Protein AF-A0A538BY72-F1 (afdb_monomer)

Radius of gyration: 30.94 Å; Cα contacts (8 Å, |Δi|>4): 39; chains: 1; bounding box: 65×70×60 Å

Solvent-accessible surface area (backbone atoms only — not comparable to full-atom values): 11484 Å² total; per-residue (Å²): 113,71,68,58,54,55,51,52,51,51,52,51,51,49,52,49,49,50,65,68,46,55,85,75,68,74,75,90,65,95,63,76,74,71,70,74,78,51,68,66,62,51,49,51,54,48,47,56,48,51,55,50,50,52,52,52,34,42,75,71,63,78,41,54,77,65,59,44,54,53,54,48,52,54,49,50,53,51,45,53,51,52,52,52,53,52,50,56,48,52,54,51,50,51,52,52,51,52,55,49,52,55,58,59,70,68,64,68,92,73,90,74,90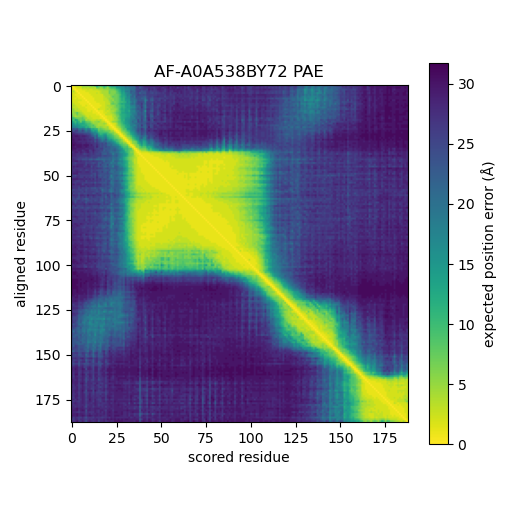,77,93,80,93,82,71,65,69,67,58,57,57,55,53,54,57,56,53,55,54,53,51,67,59,49,51,62,53,52,53,58,64,58,72,72,65,70,92,85,73,65,93,67,78,80,68,86,81,54,59,88,61,52,61,37,54,51,48,27,70,76,35,76,84,42,65,64,44,51,49,64,53,72,78,110

Sequence (188 aa):
MTWVVLLASAVLAGVAAVGVLRPFGGGHRAVALERLADPLDDERRGLFRTLRDLDEERATGQLTDEAYRGLRAETEARAVAVLRALEARDEAGELAAGLRSLRSSGKGNGDGSAERPGADRRRVFLGVLVGTLIVAAVVPVLARAIGNRTGGQPITGDSVGAGPLSFFEQRVAQHPNDVAARLDLAQR

Foldseek 3Di:
DVVVVVVVVVVVVVVVCCVVCVVPPDPDDPDPPPPPDDVLVVVLVVLVVVLVVLVVCVVVVVDDPVRSVVVNVVSVVVNVVSVVVVVVVVVVVVVVVVVVVVVVVPDDDDPDDDDDDDDPPVVVVVVVVVVVVVCVVVVVVVVVVVVPDDPDDDPPDDPVVQPPLNVLVVVCVVVVPDPVSVVVNVVD

Structure (mmCIF, N/CA/C/O backbone):
data_AF-A0A538BY72-F1
#
_entry.id   AF-A0A538BY72-F1
#
loop_
_atom_site.group_PDB
_atom_site.id
_atom_site.type_symbol
_atom_site.label_atom_id
_atom_site.label_alt_id
_atom_site.label_comp_id
_atom_site.label_asym_id
_atom_site.label_entity_id
_atom_site.label_seq_id
_atom_site.pdbx_PDB_ins_code
_atom_site.Cartn_x
_atom_site.Cartn_y
_atom_site.Cartn_z
_atom_site.occupancy
_atom_site.B_iso_or_equiv
_atom_site.auth_seq_id
_atom_site.auth_comp_id
_atom_site.auth_asym_id
_atom_site.auth_atom_id
_atom_site.pdbx_PDB_model_num
ATOM 1 N N . MET A 1 1 ? 47.558 26.807 16.315 1.00 54.47 1 MET A N 1
ATOM 2 C CA . MET A 1 1 ? 46.121 26.439 16.325 1.00 54.47 1 MET A CA 1
ATOM 3 C C . MET A 1 1 ? 45.582 26.104 14.933 1.00 54.47 1 MET A C 1
ATOM 5 O O . MET A 1 1 ? 44.952 25.068 14.796 1.00 54.47 1 MET A O 1
ATOM 9 N N . THR A 1 2 ? 45.878 26.883 13.889 1.00 70.50 2 THR A N 1
ATOM 10 C CA . THR A 1 2 ? 45.432 26.630 12.497 1.00 70.50 2 THR A CA 1
ATOM 11 C C . THR A 1 2 ? 45.867 25.277 11.918 1.00 70.50 2 THR A C 1
ATOM 13 O O . THR A 1 2 ? 45.062 24.585 11.303 1.00 70.50 2 THR A O 1
ATOM 16 N N . TRP A 1 3 ? 47.102 24.846 12.181 1.00 64.25 3 TRP A N 1
ATOM 17 C CA . TRP A 1 3 ? 47.617 23.547 11.725 1.00 64.25 3 TRP A CA 1
ATOM 18 C C . TRP A 1 3 ? 46.876 22.340 12.314 1.00 64.25 3 TRP A C 1
ATOM 20 O O . TRP A 1 3 ? 46.688 21.342 11.628 1.00 64.25 3 TRP A O 1
ATOM 30 N N . VAL A 1 4 ? 46.400 22.450 13.557 1.00 70.31 4 VAL A N 1
ATOM 31 C CA . VAL A 1 4 ? 45.629 21.387 14.223 1.00 70.31 4 VAL A CA 1
ATOM 32 C C . VAL A 1 4 ? 44.242 21.258 13.592 1.00 70.31 4 VAL A C 1
ATOM 34 O O . VAL A 1 4 ? 43.770 20.149 13.364 1.00 70.31 4 VAL A O 1
ATOM 37 N N . VAL A 1 5 ? 43.622 22.387 13.234 1.00 72.81 5 VAL A N 1
ATOM 38 C CA . VAL A 1 5 ? 42.321 22.412 12.546 1.00 72.81 5 VAL A CA 1
ATOM 39 C C . VAL A 1 5 ? 42.426 21.818 11.138 1.00 72.81 5 VAL A C 1
ATOM 41 O O . VAL A 1 5 ? 41.550 21.055 10.741 1.00 72.81 5 VAL A O 1
ATOM 44 N N . LEU A 1 6 ? 43.512 22.102 10.407 1.00 73.25 6 LEU A N 1
ATOM 45 C CA . LEU A 1 6 ? 43.759 21.531 9.075 1.00 73.25 6 LEU A CA 1
ATOM 46 C C . LEU A 1 6 ? 43.995 20.015 9.113 1.00 73.25 6 LEU A C 1
ATOM 48 O O . LEU A 1 6 ? 43.516 19.291 8.245 1.00 73.25 6 LEU A O 1
ATOM 52 N N . LEU A 1 7 ? 44.705 19.523 10.130 1.00 73.00 7 LEU A N 1
ATOM 53 C CA . LEU A 1 7 ? 44.923 18.088 10.310 1.00 73.00 7 LEU A CA 1
ATOM 54 C C . LEU A 1 7 ? 43.622 17.364 10.673 1.00 73.00 7 LEU A C 1
ATOM 56 O O . LEU A 1 7 ? 43.315 16.321 10.098 1.00 73.00 7 LEU A O 1
ATOM 60 N N . ALA A 1 8 ? 42.826 17.942 11.575 1.00 70.81 8 ALA A N 1
ATOM 61 C CA . ALA A 1 8 ? 41.540 17.378 11.968 1.00 70.81 8 ALA A CA 1
ATOM 62 C C . ALA A 1 8 ? 40.552 17.321 10.792 1.00 70.81 8 ALA A C 1
ATOM 64 O O . ALA A 1 8 ? 39.896 16.299 10.594 1.00 70.81 8 ALA A O 1
ATOM 65 N N . SER A 1 9 ? 40.478 18.376 9.973 1.00 68.50 9 SER A N 1
ATOM 66 C CA . SER A 1 9 ? 39.595 18.398 8.803 1.00 68.50 9 SER A CA 1
ATOM 67 C C . SER A 1 9 ? 40.040 17.421 7.712 1.00 68.50 9 SER A C 1
ATOM 69 O O . SER A 1 9 ? 39.191 16.758 7.118 1.00 68.50 9 SER A O 1
ATOM 71 N N . ALA A 1 10 ? 41.349 17.253 7.495 1.00 74.44 10 ALA A N 1
ATOM 72 C CA . ALA A 1 10 ? 41.883 16.279 6.544 1.00 74.44 10 ALA A CA 1
ATOM 73 C C . ALA A 1 10 ? 41.571 14.829 6.953 1.00 74.44 10 ALA A C 1
ATOM 75 O O . ALA A 1 10 ? 41.174 14.021 6.111 1.00 74.44 10 ALA A O 1
ATOM 76 N N . VAL A 1 11 ? 41.683 14.502 8.246 1.00 74.94 11 VAL A N 1
ATOM 77 C CA . VAL A 1 11 ? 41.320 13.174 8.771 1.00 74.94 11 VAL A CA 1
ATOM 78 C C . VAL A 1 11 ? 39.822 12.920 8.611 1.00 74.94 11 VAL A C 1
ATOM 80 O O . VAL A 1 11 ? 39.423 11.857 8.138 1.00 74.94 11 VAL A O 1
ATOM 83 N N . LEU A 1 12 ? 38.987 13.908 8.936 1.00 73.44 12 LEU A N 1
ATOM 84 C CA . LEU A 1 12 ? 37.531 13.784 8.850 1.00 73.44 12 LEU A CA 1
ATOM 85 C C . LEU A 1 12 ? 37.055 13.647 7.393 1.00 73.44 12 LEU A C 1
ATOM 87 O O . LEU A 1 12 ? 36.197 12.815 7.099 1.00 73.44 12 LEU A O 1
ATOM 91 N N . ALA A 1 13 ? 37.681 14.377 6.464 1.00 73.31 13 ALA A N 1
ATOM 92 C CA . ALA A 1 13 ? 37.452 14.234 5.027 1.00 73.31 13 ALA A CA 1
ATOM 93 C C . ALA A 1 13 ? 37.909 12.865 4.500 1.00 73.31 13 ALA A C 1
ATOM 95 O O . ALA A 1 13 ? 37.212 12.260 3.688 1.00 73.31 13 ALA A O 1
ATOM 96 N N . GLY A 1 14 ? 39.036 12.343 4.992 1.00 74.19 14 GLY A N 1
ATOM 97 C CA . GLY A 1 14 ? 39.512 11.001 4.660 1.00 74.19 14 GLY A CA 1
ATOM 98 C C . GLY A 1 14 ? 38.543 9.910 5.117 1.00 74.19 14 GLY A C 1
ATOM 99 O O . GLY A 1 14 ? 38.205 9.026 4.335 1.00 74.19 14 GLY A O 1
ATOM 100 N N . VAL A 1 15 ? 38.032 9.996 6.348 1.00 72.62 15 VAL A N 1
ATOM 101 C CA . VAL A 1 15 ? 37.045 9.042 6.884 1.00 72.62 15 VAL A CA 1
ATOM 102 C C . VAL A 1 15 ? 35.724 9.117 6.115 1.00 72.62 15 VAL A C 1
ATOM 104 O O . VAL A 1 15 ? 35.163 8.077 5.772 1.00 72.62 15 VAL A O 1
ATOM 107 N N . ALA A 1 16 ? 35.259 10.322 5.772 1.00 68.94 16 ALA A N 1
ATOM 108 C CA . ALA A 1 16 ? 34.070 10.506 4.943 1.00 68.94 16 ALA A CA 1
ATOM 109 C C . ALA A 1 16 ? 34.267 9.939 3.527 1.00 68.94 16 ALA A C 1
ATOM 111 O O . ALA A 1 16 ? 33.412 9.208 3.031 1.00 68.94 16 ALA A O 1
ATOM 112 N N . ALA A 1 17 ? 35.415 10.204 2.899 1.00 70.94 17 ALA A N 1
ATOM 113 C CA . ALA A 1 17 ? 35.739 9.670 1.581 1.00 70.94 17 ALA A CA 1
ATOM 114 C C . ALA A 1 17 ? 35.821 8.139 1.606 1.00 70.94 17 ALA A C 1
ATOM 116 O O . ALA A 1 17 ? 35.242 7.483 0.747 1.00 70.94 17 ALA A O 1
ATOM 117 N N . VAL A 1 18 ? 36.461 7.547 2.618 1.00 72.94 18 VAL A N 1
ATOM 118 C CA . VAL A 1 18 ? 36.537 6.087 2.767 1.00 72.94 18 VAL A CA 1
ATOM 119 C C . VAL A 1 18 ? 35.154 5.487 3.031 1.00 72.94 18 VAL A C 1
ATOM 121 O O . VAL A 1 18 ? 34.825 4.480 2.417 1.00 72.94 18 VAL A O 1
ATOM 124 N N . GLY A 1 19 ? 34.313 6.103 3.866 1.00 69.06 19 GLY A N 1
ATOM 125 C CA . GLY A 1 19 ? 32.944 5.636 4.115 1.00 69.06 19 GLY A CA 1
ATOM 126 C C . GLY A 1 19 ? 32.054 5.672 2.868 1.00 69.06 19 GLY A C 1
ATOM 127 O O . GLY A 1 19 ? 31.307 4.727 2.621 1.00 69.06 19 GLY A O 1
ATOM 128 N N . VAL A 1 20 ? 32.182 6.721 2.050 1.00 69.00 20 VAL A N 1
ATOM 129 C CA . VAL A 1 20 ? 31.362 6.932 0.844 1.00 69.00 20 VAL A CA 1
ATOM 130 C C . VAL A 1 20 ? 31.890 6.166 -0.375 1.00 69.00 20 VAL A C 1
ATOM 132 O O . VAL A 1 20 ? 31.092 5.731 -1.201 1.00 69.00 20 VAL A O 1
ATOM 135 N N . LEU A 1 21 ? 33.205 5.942 -0.496 1.00 60.34 21 LEU A N 1
ATOM 136 C CA . LEU A 1 21 ? 33.786 5.150 -1.593 1.00 60.34 21 LEU A CA 1
ATOM 137 C C . LEU A 1 21 ? 33.821 3.641 -1.320 1.00 60.34 21 LEU A C 1
ATOM 139 O O . LEU A 1 21 ? 33.886 2.857 -2.269 1.00 60.34 21 LEU A O 1
ATOM 143 N N . ARG A 1 22 ? 33.744 3.204 -0.057 1.00 55.66 22 ARG A N 1
ATOM 144 C CA . ARG A 1 22 ? 33.699 1.778 0.301 1.00 55.66 22 ARG A CA 1
ATOM 145 C C . ARG A 1 22 ? 32.588 0.971 -0.399 1.00 55.66 22 ARG A C 1
ATOM 147 O O . ARG A 1 22 ? 32.898 -0.157 -0.782 1.00 55.66 22 ARG A O 1
ATOM 154 N N . PRO A 1 23 ? 31.358 1.474 -0.641 1.00 57.38 23 PRO A N 1
ATOM 155 C CA . PRO A 1 23 ? 30.349 0.706 -1.379 1.00 57.38 23 PRO A CA 1
ATOM 156 C C . PRO A 1 23 ? 30.649 0.534 -2.878 1.00 57.38 23 PRO A C 1
ATOM 158 O O . PRO A 1 23 ? 30.031 -0.312 -3.514 1.00 57.38 23 PRO A O 1
ATOM 161 N N . PHE A 1 24 ? 31.609 1.272 -3.450 1.00 58.12 24 PHE A N 1
ATOM 162 C CA . PHE A 1 24 ? 31.878 1.252 -4.896 1.00 58.12 24 PHE A CA 1
ATOM 163 C C . PHE A 1 24 ? 33.181 0.532 -5.291 1.00 58.12 24 PHE A C 1
ATOM 165 O O . PHE A 1 24 ? 33.415 0.303 -6.476 1.00 58.12 24 PHE A O 1
ATOM 172 N N . GLY A 1 25 ? 34.035 0.160 -4.328 1.00 54.03 25 GLY A N 1
ATOM 173 C CA . GLY A 1 25 ? 35.362 -0.430 -4.586 1.00 54.03 25 GLY A CA 1
ATOM 174 C C . GLY A 1 25 ? 35.441 -1.964 -4.562 1.00 54.03 25 GLY A C 1
ATOM 175 O O . GLY A 1 25 ? 36.500 -2.527 -4.838 1.00 54.03 25 GLY A O 1
ATOM 176 N N . GLY A 1 26 ? 34.354 -2.659 -4.221 1.00 50.88 26 GLY A N 1
ATOM 177 C CA . GLY A 1 26 ? 34.317 -4.120 -4.146 1.00 50.88 26 GLY A CA 1
ATOM 178 C C . GLY A 1 26 ? 34.156 -4.770 -5.518 1.00 50.88 26 GLY A C 1
ATOM 179 O O . GLY A 1 26 ? 33.042 -5.037 -5.957 1.00 50.88 26 GLY A O 1
ATOM 180 N N . GLY A 1 27 ? 35.263 -5.050 -6.203 1.00 47.75 27 GLY A N 1
ATOM 181 C CA . GLY A 1 27 ? 35.254 -5.861 -7.416 1.00 47.75 27 GLY A CA 1
ATOM 182 C C . GLY A 1 27 ? 34.778 -7.298 -7.160 1.00 47.75 27 GLY A C 1
ATOM 183 O O . GLY A 1 27 ? 35.326 -7.994 -6.313 1.00 47.75 27 GLY A O 1
ATOM 184 N N . HIS A 1 28 ? 33.783 -7.739 -7.935 1.00 49.25 28 HIS A N 1
ATOM 185 C CA . HIS A 1 28 ? 33.706 -9.064 -8.567 1.00 49.25 28 HIS A CA 1
ATOM 186 C C . HIS A 1 28 ? 34.115 -10.262 -7.696 1.00 49.25 28 HIS A C 1
ATOM 188 O O . HIS A 1 28 ? 34.910 -11.110 -8.099 1.00 49.25 28 HIS A O 1
ATOM 194 N N . ARG A 1 29 ? 33.510 -10.385 -6.516 1.00 43.00 29 ARG A N 1
ATOM 195 C CA . ARG A 1 29 ? 33.325 -11.690 -5.887 1.00 43.00 29 ARG A CA 1
ATOM 196 C C . ARG A 1 29 ? 31.864 -12.045 -6.087 1.00 43.00 29 ARG A C 1
ATOM 198 O O . ARG A 1 29 ? 31.000 -11.263 -5.707 1.00 43.00 29 ARG A O 1
ATOM 205 N N . ALA A 1 30 ? 31.619 -13.184 -6.725 1.00 48.56 30 ALA A N 1
ATOM 206 C CA . ALA A 1 30 ? 30.318 -13.812 -6.914 1.00 48.56 30 ALA A CA 1
ATOM 207 C C . ALA A 1 30 ? 29.701 -14.207 -5.559 1.00 48.56 30 ALA A C 1
ATOM 209 O O . ALA A 1 30 ? 29.531 -15.378 -5.237 1.00 48.56 30 ALA A O 1
ATOM 210 N N . VAL A 1 31 ? 29.427 -13.207 -4.731 1.00 46.53 31 VAL A N 1
ATOM 211 C CA . VAL A 1 31 ? 28.508 -13.292 -3.614 1.00 46.53 31 VAL A CA 1
ATOM 212 C C . VAL A 1 31 ? 27.152 -13.142 -4.270 1.00 46.53 31 VAL A C 1
ATOM 214 O O . VAL A 1 31 ? 26.900 -12.136 -4.935 1.00 46.53 31 VAL A O 1
ATOM 217 N N . ALA A 1 32 ? 26.345 -14.195 -4.176 1.00 46.44 32 ALA A N 1
ATOM 218 C CA . ALA A 1 32 ? 24.937 -14.168 -4.510 1.00 46.44 32 ALA A CA 1
ATOM 219 C C . ALA A 1 32 ? 24.379 -12.801 -4.111 1.00 46.44 32 ALA A C 1
ATOM 221 O O . ALA A 1 32 ? 24.478 -12.425 -2.945 1.00 46.44 32 ALA A O 1
ATOM 222 N N . LEU A 1 33 ? 23.890 -12.039 -5.091 1.00 47.59 33 LEU A N 1
ATOM 223 C CA . LEU A 1 33 ? 23.028 -10.899 -4.835 1.00 47.59 33 LEU A CA 1
ATOM 224 C C . LEU A 1 33 ? 21.917 -11.452 -3.955 1.00 47.59 33 LEU A C 1
ATOM 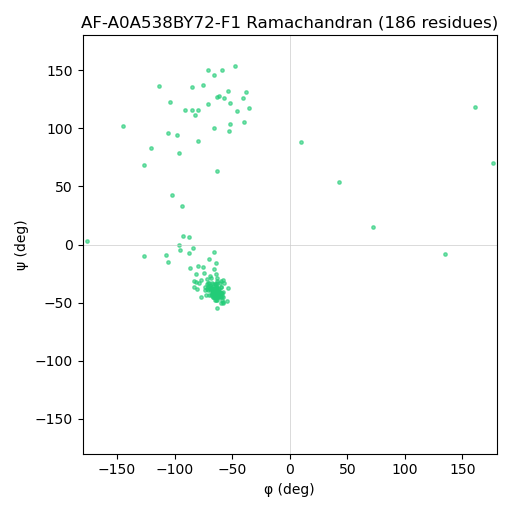226 O O . LEU A 1 33 ? 21.019 -12.131 -4.452 1.00 47.59 33 LEU A O 1
ATOM 230 N N . GLU A 1 34 ? 22.057 -11.260 -2.648 1.00 46.62 34 GLU A N 1
ATOM 231 C CA . GLU A 1 34 ? 20.996 -11.434 -1.683 1.00 46.62 34 GLU A CA 1
ATOM 232 C C . GLU A 1 34 ? 19.873 -10.589 -2.260 1.00 46.62 34 GLU A C 1
ATOM 234 O O . GLU A 1 34 ? 20.002 -9.372 -2.401 1.00 46.62 34 GLU A O 1
ATOM 239 N N . ARG A 1 35 ? 18.915 -11.312 -2.839 1.00 53.25 35 ARG A N 1
ATOM 240 C CA . ARG A 1 35 ? 17.855 -10.848 -3.720 1.00 53.25 35 ARG A CA 1
ATOM 241 C C . ARG A 1 35 ? 17.357 -9.525 -3.162 1.00 53.25 35 ARG A C 1
ATOM 243 O O . ARG A 1 35 ? 16.740 -9.535 -2.103 1.00 53.25 35 ARG A O 1
ATOM 250 N N . LEU A 1 36 ? 17.733 -8.419 -3.816 1.00 57.84 36 LEU A N 1
ATOM 251 C CA . LEU A 1 36 ? 17.377 -7.065 -3.397 1.00 57.84 36 LEU A CA 1
ATOM 252 C C . LEU A 1 36 ? 15.888 -7.109 -3.056 1.00 57.84 36 LEU A C 1
ATOM 254 O O . LEU A 1 36 ? 15.104 -7.494 -3.927 1.00 57.84 36 LEU A O 1
ATOM 258 N N . ALA A 1 37 ? 15.556 -6.887 -1.781 1.00 68.31 37 ALA A N 1
ATOM 259 C CA . ALA A 1 37 ? 14.230 -7.174 -1.256 1.00 68.31 37 ALA A CA 1
ATOM 260 C C . ALA A 1 37 ? 13.191 -6.512 -2.160 1.00 68.31 37 ALA A C 1
ATOM 262 O O . ALA A 1 37 ? 13.269 -5.318 -2.454 1.00 68.31 37 ALA A O 1
ATOM 263 N N . ASP A 1 38 ? 12.300 -7.332 -2.704 1.00 85.81 38 ASP A N 1
ATOM 264 C CA . ASP A 1 38 ? 11.279 -6.851 -3.610 1.00 85.81 38 ASP A CA 1
ATOM 265 C C . ASP A 1 38 ? 10.257 -6.047 -2.791 1.00 85.81 38 ASP A C 1
ATOM 267 O O . ASP A 1 38 ? 9.659 -6.609 -1.867 1.00 85.81 38 ASP A O 1
ATOM 271 N N . PRO A 1 39 ? 10.044 -4.753 -3.097 1.00 90.31 39 PRO A N 1
ATOM 272 C CA . PRO A 1 39 ? 9.168 -3.898 -2.302 1.00 90.31 39 PRO A CA 1
ATOM 273 C C . PRO A 1 39 ? 7.743 -4.454 -2.185 1.00 90.31 39 PRO A C 1
ATOM 275 O O . PRO A 1 39 ? 7.125 -4.315 -1.132 1.00 90.31 39 PRO A O 1
ATOM 278 N N . LEU A 1 40 ? 7.236 -5.140 -3.217 1.00 93.00 40 LEU A N 1
ATOM 279 C CA . LEU A 1 40 ? 5.904 -5.757 -3.177 1.00 93.00 40 LEU A CA 1
ATOM 280 C C . LEU A 1 40 ? 5.859 -6.987 -2.257 1.00 93.00 40 LEU A C 1
ATOM 282 O O . LEU A 1 40 ? 4.854 -7.230 -1.588 1.00 93.00 40 LEU A O 1
ATOM 286 N N . ASP A 1 41 ? 6.949 -7.751 -2.177 1.00 93.38 41 ASP A N 1
ATOM 287 C CA . ASP A 1 41 ? 7.068 -8.876 -1.246 1.00 93.38 41 ASP A CA 1
ATOM 288 C C . ASP A 1 41 ? 7.170 -8.414 0.212 1.00 93.38 41 ASP A C 1
ATOM 290 O O . ASP A 1 41 ? 6.657 -9.092 1.111 1.00 93.38 41 ASP A O 1
ATOM 294 N N . ASP A 1 42 ? 7.845 -7.289 0.456 1.00 93.75 42 ASP A N 1
ATOM 295 C CA . ASP A 1 42 ? 7.903 -6.652 1.773 1.00 93.75 42 ASP A CA 1
ATOM 296 C C . ASP A 1 42 ? 6.527 -6.117 2.183 1.00 93.75 42 ASP A C 1
ATOM 298 O O . ASP A 1 42 ? 6.080 -6.384 3.301 1.00 93.75 42 ASP A O 1
ATOM 302 N N . GLU A 1 43 ? 5.816 -5.447 1.271 1.00 95.88 43 GLU A N 1
ATOM 303 C CA . GLU A 1 43 ? 4.455 -4.964 1.516 1.00 95.88 43 GLU A CA 1
ATOM 304 C C . GLU A 1 43 ? 3.492 -6.125 1.800 1.00 95.88 43 GLU A C 1
ATOM 306 O O . GLU A 1 43 ? 2.773 -6.095 2.800 1.00 95.88 43 GLU A O 1
ATOM 311 N N . ARG A 1 44 ? 3.545 -7.207 1.008 1.00 97.12 44 ARG A N 1
ATOM 312 C CA . ARG A 1 44 ? 2.768 -8.435 1.250 1.00 97.12 44 ARG A CA 1
ATOM 313 C C . ARG A 1 44 ? 3.004 -8.982 2.658 1.00 97.12 44 ARG A C 1
ATOM 315 O O . ARG A 1 44 ? 2.052 -9.299 3.370 1.00 97.12 44 ARG A O 1
ATOM 322 N N . ARG A 1 45 ? 4.271 -9.100 3.073 1.00 97.00 45 ARG A N 1
ATOM 323 C CA . ARG A 1 45 ? 4.633 -9.568 4.423 1.00 97.00 45 ARG A CA 1
ATOM 324 C C . ARG A 1 45 ? 4.136 -8.614 5.510 1.00 97.00 45 ARG A C 1
ATOM 326 O O . ARG A 1 45 ? 3.688 -9.084 6.554 1.00 97.00 45 ARG A O 1
ATOM 333 N N . GLY A 1 46 ? 4.198 -7.307 5.264 1.00 96.94 46 GLY A N 1
ATOM 334 C CA . GLY A 1 46 ? 3.658 -6.280 6.151 1.00 96.94 46 GLY A CA 1
ATOM 335 C C . GLY A 1 46 ? 2.154 -6.435 6.364 1.00 96.94 46 GLY A C 1
ATOM 336 O O . GLY A 1 46 ? 1.715 -6.533 7.504 1.00 96.94 46 GLY A O 1
ATOM 337 N N . LEU A 1 47 ? 1.379 -6.564 5.284 1.00 97.88 47 LEU A N 1
ATOM 338 C CA . LEU A 1 47 ? -0.082 -6.677 5.349 1.00 97.88 47 LEU A CA 1
ATOM 339 C C . LEU A 1 47 ? -0.546 -7.934 6.089 1.00 97.88 47 LEU A C 1
ATOM 341 O O . LEU A 1 47 ? -1.461 -7.857 6.905 1.00 97.88 47 LEU A O 1
ATOM 345 N N . PHE A 1 48 ? 0.104 -9.081 5.869 1.00 98.00 48 PHE A N 1
ATOM 346 C CA . PHE A 1 48 ? -0.224 -10.296 6.623 1.00 98.00 48 PHE A CA 1
ATOM 347 C C . PHE A 1 48 ? 0.122 -10.190 8.107 1.00 98.00 48 PHE A C 1
ATOM 349 O O . PHE A 1 48 ? -0.601 -10.742 8.935 1.00 98.00 48 PHE A O 1
ATOM 356 N N . ARG A 1 49 ? 1.198 -9.472 8.455 1.00 98.31 49 ARG A N 1
ATOM 357 C CA . ARG A 1 49 ? 1.496 -9.167 9.857 1.00 98.31 49 ARG A CA 1
ATOM 358 C C . ARG A 1 49 ? 0.405 -8.274 10.449 1.00 98.31 49 ARG A C 1
ATOM 360 O O . ARG A 1 49 ? -0.146 -8.639 11.473 1.00 98.31 49 ARG A O 1
ATOM 367 N N . THR A 1 50 ? 0.009 -7.204 9.762 1.00 98.12 50 THR A N 1
ATOM 368 C CA . THR A 1 50 ? -1.073 -6.319 10.222 1.00 98.12 50 THR A CA 1
ATOM 369 C C . THR A 1 50 ? -2.403 -7.055 10.401 1.00 98.12 50 THR A C 1
ATOM 371 O O . THR A 1 50 ? -3.081 -6.835 11.395 1.00 98.12 50 THR A O 1
ATOM 374 N N . LEU A 1 51 ? -2.779 -7.961 9.490 1.00 98.38 51 LEU A N 1
ATOM 375 C CA . LEU A 1 51 ? -3.990 -8.778 9.655 1.00 98.38 51 LEU A CA 1
ATOM 376 C C . LEU A 1 51 ? -3.935 -9.638 10.920 1.00 98.38 51 LEU A C 1
ATOM 378 O O . LEU A 1 51 ? -4.923 -9.734 11.644 1.00 98.38 51 LEU A O 1
ATOM 382 N N . ARG A 1 52 ? -2.774 -10.236 11.197 1.00 98.50 52 ARG A N 1
ATOM 383 C CA . ARG A 1 52 ? -2.561 -11.014 12.414 1.00 98.50 52 ARG A CA 1
ATOM 384 C C . ARG A 1 52 ? -2.616 -10.131 13.664 1.00 98.50 52 ARG A C 1
ATOM 386 O O . ARG A 1 52 ? -3.243 -10.530 14.638 1.00 98.50 52 ARG A O 1
ATOM 393 N N . ASP A 1 53 ? -2.011 -8.949 13.625 1.00 98.50 53 ASP A N 1
ATOM 394 C CA . ASP A 1 53 ? -2.033 -8.002 14.744 1.00 98.50 53 ASP A CA 1
ATOM 395 C C . ASP A 1 53 ? -3.480 -7.560 15.048 1.00 98.50 53 ASP A C 1
ATOM 397 O O . ASP A 1 53 ? -3.900 -7.586 16.202 1.00 98.50 53 ASP A O 1
ATOM 401 N N . LEU A 1 54 ? -4.296 -7.282 14.020 1.00 98.50 54 LEU A N 1
ATOM 402 C CA . LEU A 1 54 ? -5.726 -6.971 14.179 1.00 98.50 54 LEU A CA 1
ATOM 403 C C . LEU A 1 54 ? -6.520 -8.127 14.810 1.00 98.50 54 LEU A C 1
ATOM 405 O O . LEU A 1 54 ? -7.434 -7.896 15.606 1.00 98.50 54 LEU A O 1
ATOM 409 N N . ASP A 1 55 ? -6.199 -9.372 14.452 1.00 98.44 55 ASP A N 1
ATOM 410 C CA . ASP A 1 55 ? -6.813 -10.559 15.054 1.00 98.44 55 ASP A CA 1
ATOM 411 C C . ASP A 1 55 ? -6.433 -10.695 16.542 1.00 98.44 55 ASP A C 1
ATOM 413 O O . ASP A 1 55 ? -7.294 -11.002 17.372 1.00 98.44 55 ASP A O 1
ATOM 417 N N . GLU A 1 56 ? -5.174 -10.418 16.897 1.00 98.62 56 GLU A N 1
ATOM 418 C CA . GLU A 1 56 ? -4.687 -10.412 18.284 1.00 98.62 56 GLU A CA 1
ATOM 419 C C . GLU A 1 56 ? -5.327 -9.271 19.111 1.00 98.62 56 GLU A C 1
ATOM 421 O O . GLU A 1 56 ? -5.790 -9.491 20.237 1.00 98.62 56 GLU A O 1
ATOM 426 N N . GLU A 1 57 ? -5.448 -8.066 18.550 1.00 98.31 57 GLU A N 1
ATOM 427 C CA . GLU A 1 57 ? -6.109 -6.913 19.183 1.00 98.31 57 GLU A CA 1
ATOM 428 C C . GLU A 1 57 ? -7.605 -7.157 19.425 1.00 98.31 57 GLU A C 1
ATOM 430 O O . GLU A 1 57 ? -8.142 -6.816 20.484 1.00 98.31 57 GLU A O 1
ATOM 435 N N . ARG A 1 58 ? -8.292 -7.812 18.482 1.00 98.44 58 ARG A N 1
ATOM 436 C CA . ARG A 1 58 ? -9.685 -8.232 18.676 1.00 98.44 58 ARG A CA 1
ATOM 437 C C . ARG A 1 58 ? -9.801 -9.291 19.770 1.00 98.44 58 ARG A C 1
ATOM 439 O O . ARG A 1 58 ? -10.680 -9.190 20.622 1.00 98.44 58 ARG A O 1
ATOM 446 N N . ALA A 1 59 ? -8.926 -10.297 19.765 1.00 98.31 59 ALA A N 1
ATOM 447 C CA . ALA A 1 59 ? -8.949 -11.375 20.754 1.00 98.31 59 ALA A CA 1
ATOM 448 C C . ALA A 1 59 ? -8.698 -10.868 22.184 1.00 98.31 59 ALA A C 1
ATOM 450 O O . ALA A 1 59 ? -9.251 -11.409 23.141 1.00 98.31 59 ALA A O 1
ATOM 451 N N . THR A 1 60 ? -7.899 -9.809 22.330 1.00 98.44 60 THR A N 1
ATOM 452 C CA . THR A 1 60 ? -7.636 -9.140 23.615 1.00 98.44 60 THR A CA 1
ATOM 453 C C . THR A 1 60 ? -8.696 -8.101 23.995 1.00 98.44 60 THR A C 1
ATOM 455 O O . THR A 1 60 ? -8.627 -7.532 25.085 1.00 98.44 60 THR A O 1
ATOM 458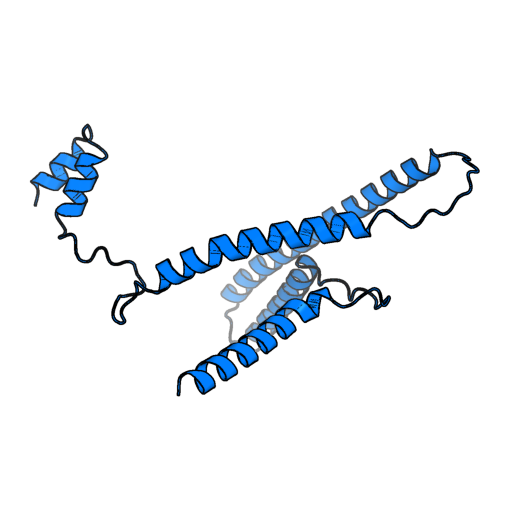 N N . GLY A 1 61 ? -9.690 -7.861 23.133 1.00 98.38 61 GLY A N 1
ATOM 459 C CA . GLY A 1 61 ? -10.759 -6.889 23.361 1.00 98.38 61 GLY A CA 1
ATOM 460 C C . GLY A 1 61 ? -10.314 -5.429 23.249 1.00 98.38 61 GLY A C 1
ATOM 461 O O . GLY A 1 61 ? -11.039 -4.544 23.698 1.00 98.38 61 GLY A O 1
ATOM 462 N N . GLN A 1 62 ? -9.140 -5.159 22.667 1.00 98.31 62 GLN A N 1
ATOM 463 C CA . GLN A 1 62 ? -8.657 -3.794 22.419 1.00 98.31 62 GLN A CA 1
ATOM 464 C C . GLN A 1 62 ? -9.397 -3.124 21.258 1.00 98.31 62 GLN A C 1
ATOM 466 O O . GLN A 1 62 ? -9.496 -1.898 21.209 1.00 98.31 62 GLN A O 1
ATOM 471 N N . LEU A 1 63 ? -9.951 -3.928 20.347 1.00 97.62 63 LEU A N 1
ATOM 472 C CA . LEU A 1 63 ? -10.702 -3.463 19.191 1.00 97.62 63 LEU A CA 1
ATOM 473 C C . LEU A 1 63 ? -12.179 -3.849 19.286 1.00 97.62 63 LEU A C 1
ATOM 475 O O . LEU A 1 63 ? -12.522 -4.990 19.599 1.00 97.62 63 LEU A O 1
ATOM 479 N N . THR A 1 64 ? -13.066 -2.912 18.950 1.00 98.38 64 THR A N 1
ATOM 480 C CA . THR A 1 64 ? -14.493 -3.219 18.801 1.00 98.38 64 THR A CA 1
ATOM 481 C C . THR A 1 64 ? -14.726 -4.054 17.542 1.00 98.38 64 THR A C 1
ATOM 483 O O . THR A 1 64 ? -14.022 -3.907 16.542 1.00 98.38 64 THR A O 1
ATOM 486 N N . ASP A 1 65 ? -15.752 -4.909 17.552 1.00 98.31 65 ASP A N 1
ATOM 487 C CA . ASP A 1 65 ? -16.081 -5.773 16.406 1.00 98.31 65 ASP A CA 1
ATOM 488 C C . ASP A 1 65 ? -16.361 -4.993 15.111 1.00 98.31 65 ASP A C 1
ATOM 490 O O . ASP A 1 65 ? -16.141 -5.507 14.012 1.00 98.31 65 ASP A O 1
ATOM 494 N N . GLU A 1 66 ? -16.881 -3.772 15.226 1.00 98.25 66 GLU A N 1
ATOM 495 C CA . GLU A 1 66 ? -17.173 -2.909 14.082 1.00 98.25 66 GLU A CA 1
ATOM 496 C C . GLU A 1 66 ? -15.899 -2.268 13.520 1.00 98.25 66 GLU A C 1
ATOM 498 O O . GLU A 1 66 ? -15.662 -2.351 12.313 1.00 98.25 66 GLU A O 1
ATOM 503 N N . ALA A 1 67 ? -15.025 -1.739 14.387 1.00 98.00 67 ALA A N 1
ATOM 504 C CA . ALA A 1 67 ? -13.721 -1.214 13.980 1.00 98.00 67 ALA A CA 1
ATOM 505 C C . ALA A 1 67 ? -12.849 -2.307 13.345 1.00 98.00 67 ALA A C 1
ATOM 507 O O . ALA A 1 67 ? -12.244 -2.091 12.296 1.00 98.00 67 ALA A O 1
ATOM 508 N N . TYR A 1 68 ? -12.859 -3.506 13.932 1.00 98.44 68 TYR A N 1
ATOM 509 C CA . TYR A 1 68 ? -12.168 -4.675 13.398 1.00 98.44 68 TYR A CA 1
ATOM 510 C C . TYR A 1 68 ? -12.636 -5.029 11.993 1.00 98.44 68 TYR A C 1
ATOM 512 O O . TYR A 1 68 ? -11.812 -5.189 11.096 1.00 98.44 68 TYR A O 1
ATOM 520 N N . ARG A 1 69 ? -13.953 -5.124 11.774 1.00 98.50 69 ARG A N 1
ATOM 521 C CA . ARG A 1 69 ? -14.492 -5.458 10.451 1.00 98.50 69 ARG A CA 1
ATOM 522 C C . ARG A 1 69 ? -14.110 -4.418 9.400 1.00 98.50 69 ARG A C 1
ATOM 524 O O . ARG A 1 69 ? -13.757 -4.808 8.290 1.00 98.50 69 ARG A O 1
ATOM 531 N N . GLY A 1 70 ? -14.133 -3.130 9.751 1.00 98.44 70 GLY A N 1
ATOM 532 C CA . GLY A 1 70 ? -13.712 -2.051 8.855 1.00 98.44 70 GLY A CA 1
ATOM 533 C C . GLY A 1 70 ? -12.228 -2.135 8.479 1.00 98.44 70 GLY A C 1
ATOM 534 O O . GLY A 1 70 ? -11.893 -2.213 7.297 1.00 98.44 70 GLY A O 1
ATOM 535 N N . LEU A 1 71 ? -11.344 -2.189 9.480 1.00 98.44 71 LEU A N 1
ATOM 536 C CA . LEU A 1 71 ? -9.889 -2.234 9.279 1.00 98.44 71 LEU A CA 1
ATOM 537 C C . LEU A 1 71 ? -9.433 -3.512 8.569 1.00 98.44 71 LEU A C 1
ATOM 539 O O . LEU A 1 71 ? -8.571 -3.469 7.685 1.00 98.44 71 LEU A O 1
ATOM 543 N N . ARG A 1 72 ? -10.038 -4.652 8.916 1.00 98.12 72 ARG A N 1
ATOM 544 C CA . ARG A 1 72 ? -9.772 -5.933 8.261 1.00 98.12 72 ARG A CA 1
ATOM 545 C C . ARG A 1 72 ? -10.165 -5.895 6.787 1.00 98.12 72 ARG A C 1
ATOM 547 O O . ARG A 1 72 ? -9.346 -6.268 5.956 1.00 98.12 72 ARG A O 1
ATOM 554 N N . ALA A 1 73 ? -11.357 -5.397 6.452 1.00 98.56 73 ALA A N 1
ATOM 555 C CA . ALA A 1 73 ? -11.805 -5.318 5.061 1.00 98.56 73 ALA A CA 1
ATOM 556 C C . ALA A 1 73 ? -10.898 -4.418 4.203 1.00 98.56 73 ALA A C 1
ATOM 558 O O . ALA A 1 73 ? -10.566 -4.776 3.072 1.00 98.56 73 ALA A O 1
ATOM 559 N N . GLU A 1 74 ? -10.448 -3.276 4.736 1.00 98.50 74 GLU A N 1
ATOM 560 C CA . GLU A 1 74 ? -9.507 -2.396 4.028 1.00 98.50 74 GLU A CA 1
ATOM 561 C C . GLU A 1 74 ? -8.147 -3.080 3.810 1.00 98.50 74 GLU A C 1
ATOM 563 O O . GLU A 1 74 ? -7.590 -3.047 2.707 1.00 98.50 74 GLU A O 1
ATOM 568 N N . THR A 1 75 ? -7.624 -3.737 4.847 1.00 98.00 75 THR A N 1
ATOM 569 C CA . THR A 1 75 ? -6.324 -4.419 4.789 1.00 98.00 75 THR A CA 1
ATOM 570 C C . THR A 1 75 ? -6.370 -5.616 3.836 1.00 98.00 75 THR A C 1
ATOM 572 O O . THR A 1 75 ? -5.444 -5.809 3.048 1.00 98.00 75 THR A O 1
ATOM 575 N N . GLU A 1 76 ? -7.465 -6.382 3.835 1.00 98.38 76 GLU A N 1
ATOM 576 C CA . GLU A 1 76 ? -7.705 -7.474 2.885 1.00 98.38 76 GLU A CA 1
ATOM 577 C C . GLU A 1 76 ? -7.789 -6.953 1.444 1.00 98.38 76 GLU A C 1
ATOM 579 O O . GLU A 1 76 ? -7.147 -7.513 0.553 1.00 98.38 76 GLU A O 1
ATOM 584 N N . ALA A 1 77 ? -8.499 -5.846 1.202 1.00 98.44 77 ALA A N 1
ATOM 58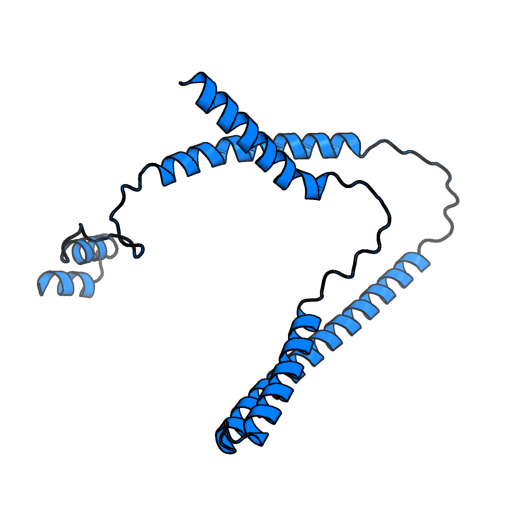5 C CA . ALA A 1 77 ? -8.564 -5.235 -0.125 1.00 98.44 77 ALA A CA 1
ATOM 586 C C . ALA A 1 77 ? -7.173 -4.814 -0.630 1.00 98.44 77 ALA A C 1
ATOM 588 O O . ALA A 1 77 ? -6.830 -5.066 -1.791 1.00 98.44 77 ALA A O 1
ATOM 589 N N . ARG A 1 78 ? -6.338 -4.235 0.245 1.00 98.00 78 ARG A N 1
ATOM 590 C CA . ARG A 1 78 ? -4.951 -3.880 -0.088 1.00 98.00 78 ARG A CA 1
ATOM 591 C C . ARG A 1 78 ? -4.094 -5.120 -0.351 1.00 98.00 78 ARG A C 1
ATOM 593 O O . ARG A 1 78 ? -3.352 -5.141 -1.330 1.00 98.00 78 ARG A O 1
ATOM 600 N N . ALA A 1 79 ? -4.236 -6.174 0.453 1.00 98.06 79 ALA A N 1
ATOM 601 C CA . ALA A 1 79 ? -3.512 -7.430 0.256 1.00 98.06 79 ALA A CA 1
ATOM 602 C C . ALA A 1 79 ? -3.853 -8.076 -1.094 1.00 98.06 79 ALA A C 1
ATOM 604 O O . ALA A 1 79 ? -2.953 -8.490 -1.824 1.00 98.06 79 ALA A O 1
ATOM 605 N N . VAL A 1 80 ? -5.134 -8.092 -1.477 1.00 98.44 80 VAL A N 1
ATOM 606 C CA . VAL A 1 80 ? -5.572 -8.582 -2.793 1.00 98.44 80 VAL A CA 1
ATOM 607 C C . VAL A 1 80 ? -4.981 -7.743 -3.927 1.00 98.44 80 VAL A C 1
ATOM 609 O O . VAL A 1 80 ? -4.542 -8.304 -4.930 1.00 98.44 80 VAL A O 1
ATOM 612 N N . ALA A 1 81 ? -4.928 -6.416 -3.781 1.00 98.06 81 ALA A N 1
ATOM 613 C CA . ALA A 1 81 ? -4.320 -5.544 -4.785 1.00 98.06 81 ALA A CA 1
ATOM 614 C C . ALA A 1 81 ? -2.823 -5.847 -4.985 1.00 98.06 81 ALA A C 1
ATOM 616 O O . ALA A 1 81 ? -2.374 -5.973 -6.125 1.00 98.06 81 ALA A O 1
ATOM 617 N N . VAL A 1 82 ? -2.070 -6.036 -3.895 1.00 97.69 82 VAL A N 1
ATOM 618 C CA . VAL A 1 82 ? -0.644 -6.403 -3.948 1.00 97.69 82 VAL A CA 1
ATOM 619 C C . VAL A 1 82 ? -0.447 -7.785 -4.574 1.00 97.69 82 VAL A C 1
ATOM 621 O O . VAL A 1 82 ? 0.427 -7.951 -5.422 1.00 97.69 82 VAL A O 1
ATOM 624 N N . LEU A 1 83 ? -1.277 -8.771 -4.218 1.00 97.38 83 LEU A N 1
ATOM 625 C CA . LEU A 1 83 ? -1.203 -10.113 -4.805 1.00 97.38 83 LEU A CA 1
ATOM 626 C C . LEU A 1 83 ? -1.453 -10.093 -6.317 1.00 97.38 83 LEU A C 1
ATOM 628 O O . LEU A 1 83 ? -0.696 -10.712 -7.058 1.00 97.38 83 LEU A O 1
ATOM 632 N N . ARG A 1 84 ? -2.438 -9.318 -6.788 1.00 96.81 84 ARG A N 1
ATOM 633 C CA . ARG A 1 84 ? -2.679 -9.134 -8.229 1.00 96.81 84 ARG A CA 1
ATOM 634 C C . ARG A 1 84 ? -1.521 -8.433 -8.935 1.00 96.81 84 ARG A C 1
ATOM 636 O O . ARG A 1 84 ? -1.213 -8.760 -10.075 1.00 96.81 84 ARG A O 1
ATOM 643 N N . ALA A 1 85 ? -0.884 -7.464 -8.280 1.00 95.38 85 ALA A N 1
ATOM 644 C CA . ALA A 1 85 ? 0.279 -6.782 -8.842 1.00 95.38 85 ALA A CA 1
ATOM 645 C C . ALA A 1 85 ? 1.487 -7.724 -8.981 1.00 95.38 85 ALA A C 1
ATOM 647 O O . ALA A 1 85 ? 2.200 -7.661 -9.982 1.00 95.38 85 ALA A O 1
ATOM 648 N N . LEU A 1 86 ? 1.699 -8.608 -7.999 1.00 95.56 86 LEU A N 1
ATOM 649 C CA . LEU A 1 86 ? 2.725 -9.651 -8.057 1.00 95.56 86 LEU A CA 1
ATOM 650 C C . LEU A 1 86 ? 2.444 -10.646 -9.189 1.00 95.56 86 LEU A C 1
ATOM 652 O O . LEU A 1 86 ? 3.329 -10.890 -10.001 1.00 95.56 86 LEU A O 1
ATOM 656 N N . GLU A 1 87 ? 1.209 -11.138 -9.291 1.00 95.19 87 GLU A N 1
ATOM 657 C CA . GLU A 1 87 ? 0.782 -12.059 -10.351 1.00 95.19 87 GLU A CA 1
ATOM 658 C C . 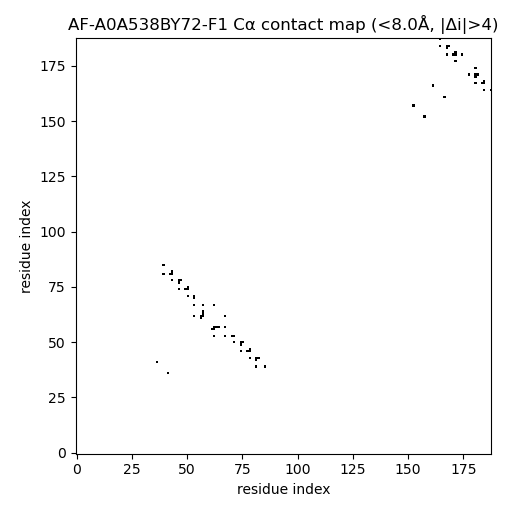GLU A 1 87 ? 0.988 -11.452 -11.748 1.00 95.19 87 GLU A C 1
ATOM 660 O O . GLU A 1 87 ? 1.677 -12.036 -12.582 1.00 95.19 87 GLU A O 1
ATOM 665 N N . ALA A 1 88 ? 0.518 -10.220 -11.974 1.00 94.31 88 ALA A N 1
ATOM 666 C CA . ALA A 1 88 ? 0.695 -9.525 -13.251 1.00 94.31 88 ALA A CA 1
ATOM 667 C C . ALA A 1 88 ? 2.175 -9.316 -13.623 1.00 94.31 88 ALA A C 1
ATOM 669 O O . ALA A 1 88 ? 2.546 -9.320 -14.800 1.00 94.31 88 ALA A O 1
ATOM 670 N N . ARG A 1 89 ? 3.042 -9.113 -12.625 1.00 92.56 89 ARG A N 1
ATOM 671 C CA . ARG A 1 89 ? 4.484 -8.985 -12.847 1.00 92.56 89 ARG A CA 1
ATOM 672 C C . ARG A 1 89 ? 5.123 -10.324 -13.194 1.00 92.56 89 ARG A C 1
ATOM 674 O O . ARG A 1 89 ? 5.981 -10.357 -14.076 1.00 92.56 89 ARG A O 1
ATOM 681 N N . ASP A 1 90 ? 4.749 -11.387 -12.495 1.00 91.62 90 ASP A N 1
ATOM 682 C CA . ASP A 1 90 ? 5.300 -12.720 -12.718 1.00 91.62 90 ASP A CA 1
ATOM 683 C C . ASP A 1 90 ? 4.930 -13.210 -14.129 1.00 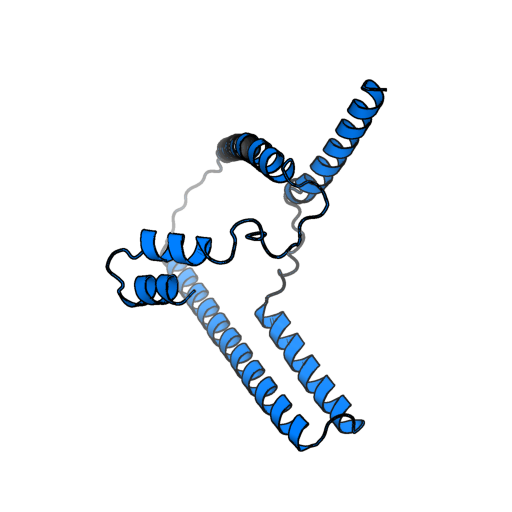91.62 90 ASP A C 1
ATOM 685 O O . ASP A 1 90 ? 5.818 -13.608 -14.886 1.00 91.62 90 ASP A O 1
ATOM 689 N N . GLU A 1 91 ? 3.679 -13.007 -14.557 1.00 93.00 91 GLU A N 1
ATOM 690 C CA . GLU A 1 91 ? 3.237 -13.249 -15.938 1.00 93.00 91 GLU A CA 1
ATOM 691 C C . GLU A 1 91 ? 4.044 -12.433 -16.964 1.00 93.00 91 GLU A C 1
ATOM 693 O O . GLU A 1 91 ? 4.512 -12.959 -17.980 1.00 93.00 91 GLU A O 1
ATOM 698 N N . ALA A 1 92 ? 4.270 -11.140 -16.704 1.00 90.38 92 ALA A N 1
ATOM 699 C CA . ALA A 1 92 ? 5.082 -10.296 -17.581 1.00 90.38 92 ALA A CA 1
ATOM 700 C C . ALA A 1 92 ? 6.545 -10.774 -17.664 1.00 90.38 92 ALA A C 1
ATOM 702 O O . ALA A 1 92 ? 7.168 -10.709 -18.731 1.00 90.38 92 ALA A O 1
ATOM 703 N N . GLY A 1 93 ? 7.097 -11.268 -16.553 1.00 89.56 93 GLY A N 1
ATOM 704 C CA . GLY A 1 93 ? 8.431 -11.857 -16.483 1.00 89.56 93 GLY A CA 1
ATOM 705 C C . GLY A 1 93 ? 8.548 -13.132 -17.318 1.00 89.56 93 GLY A C 1
ATOM 706 O O . GLY A 1 93 ? 9.507 -13.278 -18.084 1.00 89.56 93 GLY A O 1
ATOM 707 N N . GLU A 1 94 ? 7.556 -14.017 -17.233 1.00 89.06 94 GLU A N 1
ATOM 708 C CA . GLU A 1 94 ? 7.482 -15.244 -18.032 1.00 89.06 94 GLU A 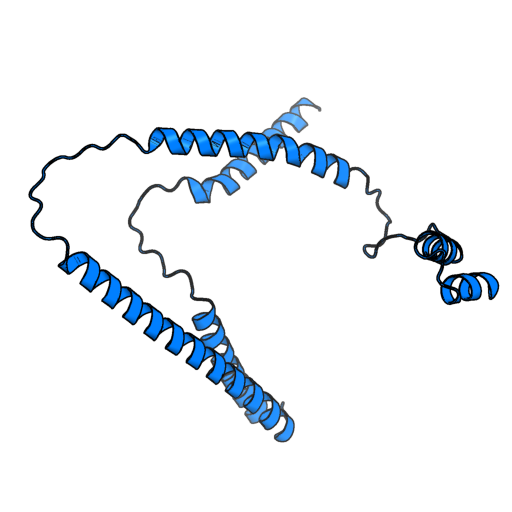CA 1
ATOM 709 C C . GLU A 1 94 ? 7.359 -14.947 -19.531 1.00 89.06 94 GLU A C 1
ATOM 711 O O . GLU A 1 94 ? 8.108 -15.504 -20.342 1.00 89.06 94 GLU A O 1
ATOM 716 N N . LEU A 1 95 ? 6.497 -13.999 -19.913 1.00 87.88 95 LEU A N 1
ATOM 717 C CA . LEU A 1 95 ? 6.361 -13.548 -21.302 1.00 87.88 95 LEU A CA 1
ATOM 718 C C . LEU A 1 95 ? 7.680 -12.981 -21.842 1.00 87.88 95 LEU A C 1
ATOM 720 O O . LEU A 1 95 ? 8.111 -13.322 -22.949 1.00 87.88 95 LEU A O 1
ATOM 724 N N . ALA A 1 96 ? 8.368 -12.149 -21.057 1.00 85.44 96 ALA A N 1
ATOM 725 C CA . ALA A 1 96 ? 9.666 -11.600 -21.434 1.00 85.44 96 ALA A CA 1
ATOM 726 C C . ALA A 1 96 ? 10.743 -12.691 -21.580 1.00 85.44 96 ALA A C 1
ATOM 728 O O . ALA A 1 96 ? 11.586 -12.615 -22.484 1.00 85.44 96 ALA A O 1
ATOM 729 N N . ALA A 1 97 ? 10.718 -13.717 -20.725 1.00 87.19 97 ALA A N 1
ATOM 730 C CA . ALA A 1 97 ? 11.604 -14.872 -20.825 1.00 87.19 97 ALA A CA 1
ATOM 731 C C . ALA A 1 97 ? 11.322 -15.699 -22.094 1.00 87.19 97 ALA A C 1
ATOM 733 O O . ALA A 1 97 ? 12.263 -16.053 -22.810 1.00 87.19 97 ALA A O 1
ATOM 734 N N . GLY A 1 98 ? 10.048 -15.919 -22.434 1.00 86.19 98 GLY A N 1
ATOM 735 C CA . GLY A 1 98 ? 9.631 -16.583 -23.673 1.00 86.19 98 GLY A CA 1
ATOM 736 C C . GLY A 1 98 ? 10.042 -15.817 -24.937 1.00 86.19 98 GLY A C 1
ATOM 737 O O . GLY A 1 98 ? 10.587 -16.389 -25.879 1.00 86.19 98 GLY A O 1
ATOM 738 N N . LEU A 1 99 ? 9.891 -14.490 -24.957 1.00 88.31 99 LEU A N 1
ATOM 739 C CA . LEU A 1 99 ? 10.371 -13.668 -26.078 1.00 88.31 99 LEU A CA 1
ATOM 740 C C . LEU A 1 99 ? 11.901 -13.723 -26.224 1.00 88.31 99 LEU A C 1
ATOM 742 O O . LEU A 1 99 ? 12.433 -13.711 -27.340 1.00 88.31 99 LEU A O 1
ATOM 746 N N . ARG A 1 100 ? 12.629 -13.803 -25.102 1.00 85.31 100 ARG A N 1
ATOM 747 C CA . ARG A 1 100 ? 14.088 -13.955 -25.105 1.00 85.31 100 ARG A CA 1
ATOM 748 C C . ARG A 1 100 ? 14.514 -15.308 -25.677 1.00 85.31 100 ARG A C 1
ATOM 750 O O . ARG A 1 100 ? 15.465 -15.327 -26.459 1.00 85.31 100 ARG A O 1
ATOM 757 N N . SER A 1 101 ? 13.811 -16.394 -25.347 1.00 83.06 101 SER A N 1
ATOM 758 C CA . SER A 1 101 ? 14.115 -17.736 -25.865 1.00 83.06 101 SER A CA 1
ATOM 759 C C . SER A 1 101 ? 13.840 -17.861 -27.371 1.00 83.06 101 SER A C 1
ATOM 761 O O . SER A 1 101 ? 14.633 -18.468 -28.098 1.00 83.06 101 SER A O 1
ATOM 763 N N . LEU A 1 102 ? 12.787 -17.210 -27.878 1.00 86.94 102 LEU A N 1
ATOM 764 C CA . LEU A 1 102 ? 12.508 -17.135 -29.318 1.00 86.94 102 LEU A CA 1
ATOM 765 C C . LEU A 1 102 ? 13.595 -16.355 -30.071 1.00 86.94 102 LEU A C 1
ATOM 767 O O . LEU A 1 102 ? 14.054 -16.790 -31.128 1.00 86.94 102 LEU A O 1
ATOM 771 N N . ARG A 1 103 ? 14.078 -15.239 -29.506 1.00 82.25 103 ARG A N 1
ATOM 772 C CA . ARG A 1 103 ? 15.182 -14.466 -30.102 1.00 82.25 103 ARG A CA 1
ATOM 773 C C . ARG A 1 103 ? 16.490 -15.260 -30.141 1.00 82.25 103 ARG A C 1
ATOM 775 O O . ARG A 1 103 ? 17.217 -15.161 -31.127 1.00 82.25 103 ARG A O 1
ATOM 782 N N . SER A 1 104 ? 16.811 -16.020 -29.092 1.00 78.50 104 SER A N 1
ATOM 783 C CA . SER A 1 104 ? 18.031 -16.838 -29.063 1.00 78.50 104 SER A CA 1
ATOM 784 C C . SER A 1 104 ? 17.955 -18.048 -29.993 1.00 78.50 104 SER A C 1
ATOM 786 O O . SER A 1 104 ? 18.976 -18.444 -30.540 1.00 78.50 104 SER A O 1
ATOM 788 N N . SER A 1 105 ? 16.757 -18.586 -30.232 1.00 68.88 105 SER A N 1
ATOM 789 C CA . SER A 1 105 ? 16.558 -19.732 -31.132 1.00 68.88 105 SER A CA 1
ATOM 790 C C . SER A 1 105 ? 16.659 -19.362 -32.622 1.00 68.88 105 SER A C 1
ATOM 792 O O . SER A 1 105 ? 16.917 -20.228 -33.449 1.00 68.88 105 SER A O 1
ATOM 794 N N . GLY A 1 106 ? 16.508 -18.079 -32.978 1.00 59.97 106 GLY A N 1
ATOM 795 C CA . GLY A 1 106 ? 16.627 -17.584 -34.359 1.00 59.97 106 GLY A CA 1
ATOM 796 C C . GLY A 1 106 ? 18.044 -17.200 -34.805 1.00 59.97 106 GLY A C 1
ATOM 797 O O . GLY A 1 106 ? 18.252 -16.894 -35.979 1.00 59.97 106 GLY A O 1
ATOM 798 N N . LYS A 1 107 ? 19.035 -17.199 -33.903 1.00 57.47 107 LYS A N 1
ATOM 799 C CA . LYS A 1 107 ? 20.434 -16.900 -34.243 1.00 57.47 107 LYS A CA 1
ATOM 800 C C . LYS A 1 107 ? 21.190 -18.209 -34.460 1.00 57.47 107 LYS A C 1
ATOM 802 O O . LYS A 1 107 ? 21.878 -18.701 -33.572 1.00 57.47 107 LYS A O 1
ATOM 807 N N . GLY A 1 108 ? 20.990 -18.784 -35.643 1.00 49.28 108 GLY A N 1
ATOM 808 C CA . GLY A 1 108 ? 21.695 -19.978 -36.092 1.00 49.28 108 GLY A CA 1
ATOM 809 C C . GLY A 1 108 ? 23.215 -19.794 -36.121 1.00 49.28 108 GLY A C 1
ATOM 810 O O . GLY A 1 108 ? 23.709 -18.684 -36.315 1.00 49.28 108 GLY A O 1
ATOM 811 N N . ASN A 1 109 ? 23.911 -20.915 -35.909 1.00 52.53 109 ASN A N 1
ATOM 812 C CA . ASN A 1 109 ? 25.282 -21.231 -36.320 1.00 52.53 109 ASN A CA 1
ATOM 813 C C . ASN A 1 109 ? 26.094 -20.056 -36.884 1.00 52.53 109 ASN A C 1
ATOM 815 O O . ASN A 1 109 ? 26.160 -19.843 -38.092 1.00 52.53 109 ASN A O 1
ATOM 819 N N . GLY A 1 110 ? 26.763 -19.339 -35.990 1.00 47.25 110 GLY A N 1
ATOM 820 C CA . GLY A 1 110 ? 27.917 -18.516 -36.314 1.00 47.25 110 GLY A CA 1
ATOM 821 C C . GLY A 1 110 ? 29.091 -19.025 -35.499 1.00 47.25 110 GLY A C 1
ATOM 822 O O . GLY A 1 110 ? 29.345 -18.518 -34.411 1.00 47.25 110 GLY A O 1
ATOM 823 N N . ASP A 1 111 ? 29.744 -20.066 -36.008 1.00 52.22 111 ASP A N 1
ATOM 824 C CA . ASP A 1 111 ? 31.109 -20.411 -35.625 1.00 52.22 111 ASP A CA 1
ATOM 825 C C . ASP A 1 111 ? 31.997 -19.185 -35.901 1.00 52.22 111 ASP A C 1
ATOM 827 O O . ASP A 1 111 ? 31.917 -18.576 -36.972 1.00 52.22 111 ASP A O 1
ATOM 831 N N . GLY A 1 112 ? 32.741 -18.735 -34.896 1.00 41.47 112 GLY A N 1
ATOM 832 C CA . GLY A 1 112 ? 33.343 -17.404 -34.902 1.00 41.47 112 GLY A CA 1
ATOM 833 C C . GLY A 1 112 ? 34.086 -17.090 -33.614 1.00 41.47 112 GLY A C 1
ATOM 834 O O . GLY A 1 112 ? 33.661 -16.272 -32.801 1.00 41.47 112 GLY A O 1
ATOM 835 N N . SER A 1 113 ? 35.207 -17.772 -33.447 1.00 48.00 113 SER A N 1
ATOM 836 C CA . SER A 1 113 ? 36.330 -17.443 -32.575 1.00 48.00 113 SER A CA 1
ATOM 837 C C . SER A 1 113 ? 36.658 -15.938 -32.512 1.00 48.00 113 SER A C 1
ATOM 839 O O . SER A 1 113 ? 36.819 -15.286 -33.540 1.00 48.00 113 SER A O 1
ATOM 841 N N . ALA A 1 114 ? 36.818 -15.402 -31.294 1.00 41.16 114 ALA A N 1
ATOM 842 C CA . ALA A 1 114 ? 38.010 -14.676 -30.820 1.00 41.16 114 ALA A CA 1
ATOM 843 C C . ALA A 1 114 ? 37.695 -13.811 -29.586 1.00 41.16 114 ALA A C 1
ATOM 845 O O . ALA A 1 114 ? 36.933 -12.844 -29.633 1.00 41.16 114 ALA A O 1
ATOM 846 N N . GLU A 1 115 ? 38.375 -14.131 -28.489 1.00 49.09 115 GLU A N 1
ATOM 847 C CA . GLU A 1 115 ? 38.596 -13.255 -27.345 1.00 49.09 115 GLU A CA 1
ATOM 848 C C . GLU A 1 115 ? 39.203 -11.910 -27.782 1.00 49.09 115 GLU A C 1
ATOM 850 O O . GLU A 1 115 ? 40.214 -11.874 -28.484 1.00 49.09 115 GLU A O 1
ATOM 855 N N . ARG A 1 116 ? 38.646 -10.792 -27.297 1.00 42.81 116 ARG A N 1
ATOM 856 C CA . ARG A 1 116 ? 39.379 -9.522 -27.134 1.00 42.81 116 ARG A CA 1
ATOM 857 C C . ARG A 1 116 ? 38.885 -8.779 -25.884 1.00 42.81 116 ARG A C 1
ATOM 859 O O . ARG A 1 116 ? 37.842 -8.127 -25.949 1.00 42.81 116 ARG A O 1
ATOM 866 N N . PRO A 1 117 ? 39.620 -8.809 -24.757 1.00 46.69 117 PRO A N 1
ATOM 867 C CA . PRO A 1 117 ? 39.346 -7.962 -23.603 1.00 46.69 117 PRO A CA 1
ATOM 868 C C . PRO A 1 117 ? 40.142 -6.657 -23.747 1.00 46.69 117 PRO A C 1
ATOM 870 O O . PRO A 1 117 ? 41.370 -6.674 -23.757 1.00 46.69 117 PRO A O 1
ATOM 873 N N . GLY A 1 118 ? 39.482 -5.501 -23.882 1.00 44.97 118 GLY A N 1
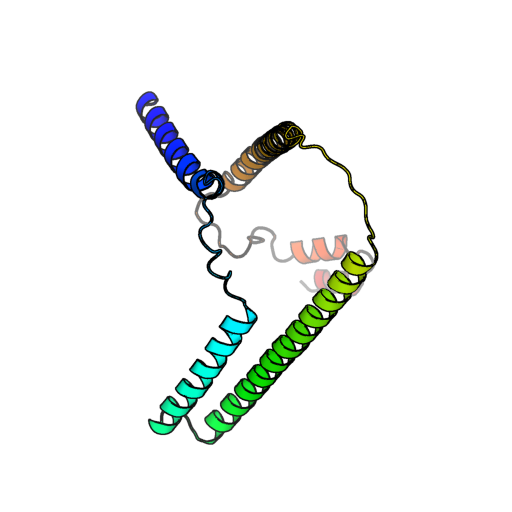ATOM 874 C CA . GLY A 1 118 ? 40.253 -4.253 -23.993 1.00 44.97 118 GLY A CA 1
ATOM 875 C C . GLY A 1 118 ? 39.530 -2.910 -24.061 1.00 44.97 118 GLY A C 1
ATOM 876 O O . GLY A 1 118 ? 40.213 -1.900 -24.204 1.00 44.97 118 GLY A O 1
ATOM 877 N N . ALA A 1 119 ? 38.198 -2.833 -23.957 1.00 47.12 119 ALA A N 1
ATOM 878 C CA . ALA A 1 119 ? 37.486 -1.564 -24.186 1.00 47.12 119 ALA A CA 1
ATOM 879 C C . ALA A 1 119 ? 36.944 -0.854 -22.924 1.00 47.12 119 ALA A C 1
ATOM 881 O O . ALA A 1 119 ? 36.635 0.336 -22.996 1.00 47.12 119 ALA A O 1
ATOM 882 N N . ASP A 1 120 ? 36.866 -1.511 -21.761 1.00 50.44 120 ASP A N 1
ATOM 883 C CA . ASP A 1 120 ? 36.103 -0.960 -20.623 1.00 50.44 120 ASP A CA 1
ATOM 884 C C . ASP A 1 120 ? 36.826 0.103 -19.787 1.00 50.44 120 ASP A C 1
ATOM 886 O O . ASP A 1 120 ? 36.183 0.982 -19.212 1.00 50.44 120 ASP A O 1
ATOM 890 N N . ARG A 1 121 ? 38.164 0.121 -19.754 1.00 52.72 121 ARG A N 1
ATOM 891 C CA . ARG A 1 121 ? 38.888 1.088 -18.904 1.00 52.72 121 ARG A CA 1
ATOM 892 C C . ARG A 1 121 ? 38.674 2.543 -19.329 1.00 52.72 121 ARG A C 1
ATOM 894 O O . ARG A 1 121 ? 38.594 3.415 -18.470 1.00 52.72 121 ARG A O 1
ATOM 901 N N . ARG A 1 122 ? 38.523 2.827 -20.628 1.00 52.28 122 ARG A N 1
ATOM 902 C CA . ARG A 1 122 ? 38.349 4.207 -21.126 1.00 52.28 122 ARG A CA 1
ATOM 903 C C . ARG A 1 122 ? 37.005 4.834 -20.740 1.00 52.28 122 ARG A C 1
ATOM 905 O O . ARG A 1 122 ? 36.941 6.050 -20.598 1.00 52.28 122 ARG A O 1
ATOM 912 N N . ARG A 1 123 ? 35.952 4.034 -20.535 1.00 50.09 123 ARG A N 1
ATOM 913 C CA . ARG A 1 123 ? 34.622 4.539 -20.145 1.00 50.09 123 ARG A CA 1
ATOM 914 C C . ARG A 1 123 ? 34.547 4.887 -18.659 1.00 50.09 123 ARG A C 1
ATOM 916 O O . ARG A 1 123 ? 33.911 5.872 -18.301 1.00 50.09 123 ARG A O 1
ATOM 923 N N . VAL A 1 124 ? 35.272 4.150 -17.818 1.00 51.81 124 VAL A N 1
ATOM 924 C CA . VAL A 1 124 ? 35.344 4.414 -16.371 1.00 51.81 124 VAL A CA 1
ATOM 925 C C . VAL A 1 124 ? 36.057 5.740 -16.079 1.00 51.81 124 VAL A C 1
ATOM 927 O O . VAL A 1 124 ? 35.569 6.530 -15.275 1.00 51.81 124 VAL A O 1
ATOM 930 N N . PHE A 1 125 ? 37.151 6.049 -16.785 1.00 49.72 125 PHE A N 1
ATOM 931 C CA . PHE A 1 125 ? 37.856 7.329 -16.609 1.00 49.72 125 PHE A CA 1
ATOM 932 C C . PHE A 1 125 ? 37.013 8.550 -17.007 1.00 49.72 125 PHE A C 1
ATOM 934 O O . PHE A 1 125 ? 37.117 9.595 -16.367 1.00 49.72 125 PHE A O 1
ATOM 941 N N . LEU A 1 126 ? 36.149 8.419 -18.021 1.00 49.16 126 LEU A N 1
ATOM 942 C CA . LEU A 1 126 ? 35.279 9.513 -18.456 1.00 49.16 126 LEU A CA 1
ATOM 943 C C . LEU A 1 126 ? 34.187 9.826 -17.417 1.00 49.16 126 LEU A C 1
ATOM 945 O O . LEU A 1 126 ? 33.886 10.992 -17.176 1.00 49.16 126 LEU A O 1
ATOM 949 N N . GLY A 1 127 ? 33.632 8.795 -16.767 1.00 51.44 127 GLY A N 1
ATOM 950 C CA . GLY A 1 127 ? 32.615 8.957 -15.723 1.00 51.44 127 GLY A CA 1
ATOM 951 C C . GLY A 1 127 ? 33.147 9.644 -14.463 1.00 51.44 127 GLY A C 1
ATOM 952 O O . GLY A 1 127 ? 32.476 10.510 -13.904 1.00 51.44 127 GLY A O 1
ATOM 953 N N . VAL A 1 128 ? 34.381 9.320 -14.057 1.00 56.34 128 VAL A N 1
ATOM 954 C CA . VAL A 1 128 ? 35.023 9.943 -12.888 1.00 56.34 128 VAL A CA 1
ATOM 955 C C . VAL A 1 128 ? 35.234 11.441 -13.108 1.00 56.34 128 VAL A C 1
ATOM 957 O O . VAL A 1 128 ? 34.901 12.218 -12.223 1.00 56.34 128 VAL A O 1
ATOM 960 N N . LEU A 1 129 ? 35.706 11.857 -14.289 1.00 53.94 129 LEU A N 1
ATOM 961 C CA . LEU A 1 129 ? 35.995 13.265 -14.590 1.00 53.94 129 LEU A CA 1
ATOM 962 C C . LEU A 1 129 ? 34.734 14.153 -14.580 1.00 53.94 129 LEU A C 1
ATOM 964 O O . LEU A 1 129 ? 34.768 15.281 -14.089 1.00 53.94 129 LEU A O 1
ATOM 968 N N . VAL A 1 130 ? 33.613 13.640 -15.101 1.00 55.47 130 VAL A N 1
ATOM 969 C CA . VAL A 1 130 ? 32.325 14.356 -15.101 1.00 55.47 130 VAL A CA 1
ATOM 970 C C . VAL A 1 130 ? 31.777 14.489 -13.677 1.00 55.47 130 VAL A C 1
ATOM 972 O O . VAL A 1 130 ? 31.298 15.558 -13.300 1.00 55.47 130 VAL A O 1
ATOM 975 N N . GLY A 1 131 ? 31.907 13.439 -12.858 1.00 51.62 131 GLY A N 1
ATOM 976 C CA . GLY A 1 131 ? 31.489 13.464 -11.455 1.00 51.62 131 GLY A CA 1
ATOM 977 C C . GLY A 1 131 ? 32.225 14.522 -10.629 1.00 51.62 131 GLY A C 1
ATOM 978 O O . GLY A 1 131 ? 31.588 15.276 -9.891 1.00 51.62 131 GLY A O 1
ATOM 979 N N . THR A 1 132 ? 33.548 14.649 -10.787 1.00 55.31 132 THR A N 1
ATOM 980 C CA . THR A 1 132 ? 34.337 15.658 -10.057 1.00 55.31 132 THR A CA 1
ATOM 981 C C . THR A 1 132 ? 33.949 17.087 -10.424 1.00 55.31 132 THR A C 1
ATOM 983 O O . THR A 1 132 ? 33.924 17.956 -9.552 1.00 55.31 132 THR A O 1
ATOM 986 N N . LEU A 1 133 ? 33.614 17.338 -11.691 1.00 53.78 133 LEU A N 1
ATOM 987 C CA . LEU A 1 133 ? 33.261 18.678 -12.161 1.00 53.78 133 LEU A CA 1
ATOM 988 C C . LEU A 1 133 ? 31.899 19.139 -11.615 1.00 53.78 133 LEU A C 1
ATOM 990 O O . LEU A 1 133 ? 31.749 20.298 -11.232 1.00 53.78 133 LEU A O 1
ATOM 994 N N . ILE A 1 134 ? 30.935 18.221 -11.491 1.00 58.53 134 ILE A N 1
ATOM 995 C CA . ILE A 1 134 ? 29.623 18.503 -10.886 1.00 58.53 134 ILE A CA 1
ATOM 996 C C . ILE A 1 134 ? 29.769 18.801 -9.388 1.00 58.53 134 ILE A C 1
ATOM 998 O O . ILE A 1 134 ? 29.218 19.785 -8.895 1.00 58.53 134 ILE A O 1
ATOM 1002 N N . VAL A 1 135 ? 30.557 18.005 -8.658 1.00 57.97 135 VAL A N 1
ATOM 1003 C CA . VAL A 1 135 ? 30.782 18.220 -7.217 1.00 57.97 135 VAL A CA 1
ATOM 1004 C C . VAL A 1 135 ? 31.460 19.571 -6.956 1.00 57.97 135 VAL A C 1
ATOM 1006 O O . VAL A 1 135 ? 31.043 20.300 -6.056 1.00 57.97 135 VAL A O 1
ATOM 1009 N N . ALA A 1 136 ? 32.442 19.956 -7.777 1.00 58.28 136 ALA A N 1
ATOM 1010 C CA . ALA A 1 136 ? 33.123 21.244 -7.649 1.00 58.28 136 ALA A CA 1
ATOM 1011 C C . ALA A 1 136 ? 32.193 22.455 -7.869 1.00 58.28 136 ALA A C 1
ATOM 1013 O O . ALA A 1 136 ? 32.417 23.507 -7.272 1.00 58.28 136 ALA A O 1
ATOM 1014 N N . ALA A 1 137 ? 31.138 22.315 -8.680 1.00 57.59 137 ALA A N 1
ATOM 1015 C CA . ALA A 1 137 ? 30.167 23.382 -8.923 1.00 57.59 137 ALA A CA 1
ATOM 1016 C C . ALA A 1 137 ? 29.082 23.473 -7.832 1.00 57.59 137 ALA A C 1
ATOM 1018 O O . ALA A 1 137 ? 28.664 24.570 -7.463 1.00 57.59 137 ALA A O 1
ATOM 1019 N N . VAL A 1 138 ? 28.632 22.336 -7.291 1.00 55.53 138 VAL A N 1
ATOM 1020 C CA . VAL A 1 138 ? 27.490 22.284 -6.358 1.00 55.53 138 VAL A CA 1
ATOM 1021 C C . VAL A 1 138 ? 27.885 22.653 -4.925 1.00 55.53 138 VAL A C 1
ATOM 1023 O O . VAL A 1 138 ? 27.147 23.363 -4.241 1.00 55.53 138 VAL A O 1
ATOM 1026 N N . VAL A 1 139 ? 29.064 22.226 -4.466 1.00 61.25 139 VAL A N 1
ATOM 1027 C CA . VAL A 1 139 ? 29.534 22.460 -3.088 1.00 61.25 139 VAL A CA 1
ATOM 1028 C C . VAL A 1 139 ? 29.619 23.951 -2.706 1.00 61.25 139 VAL A C 1
ATOM 1030 O O . VAL A 1 139 ? 29.090 24.305 -1.649 1.00 61.25 139 VAL A O 1
ATOM 1033 N N . PRO A 1 140 ? 30.203 24.861 -3.512 1.00 56.53 140 PRO A N 1
ATOM 1034 C CA . PRO A 1 140 ? 30.260 26.279 -3.147 1.00 56.53 140 PRO A CA 1
ATOM 1035 C C . PRO A 1 140 ? 28.881 26.960 -3.157 1.00 56.53 140 PRO A C 1
ATOM 1037 O O . PRO A 1 140 ? 28.654 27.878 -2.369 1.00 56.53 140 PRO A O 1
ATOM 1040 N N . VAL A 1 141 ? 27.938 26.494 -3.985 1.00 57.34 141 VAL A N 1
ATOM 1041 C CA . VAL A 1 141 ? 26.557 27.009 -3.999 1.00 57.34 141 VAL A CA 1
ATOM 1042 C C . VAL A 1 141 ? 25.815 26.596 -2.728 1.00 57.34 141 VAL A C 1
ATOM 1044 O O . VAL A 1 141 ? 25.170 27.432 -2.095 1.00 57.34 141 VAL A O 1
ATOM 1047 N N . LEU A 1 142 ? 25.967 25.340 -2.298 1.00 57.69 142 LEU A N 1
ATOM 1048 C CA . LEU A 1 142 ? 25.359 24.845 -1.061 1.00 57.69 142 LEU A CA 1
ATOM 1049 C C . LEU A 1 142 ? 25.964 25.514 0.181 1.00 57.69 142 LEU A C 1
ATOM 1051 O O . LEU A 1 142 ? 25.234 25.923 1.080 1.00 57.69 142 LEU A O 1
ATOM 1055 N N . ALA A 1 143 ? 27.286 25.701 0.208 1.00 58.72 143 ALA A N 1
ATOM 1056 C CA . ALA A 1 143 ? 27.964 26.401 1.297 1.00 58.72 143 ALA A CA 1
ATOM 1057 C C . ALA A 1 143 ? 27.498 27.863 1.418 1.00 58.72 143 ALA A C 1
ATOM 1059 O O . ALA A 1 143 ? 27.268 28.354 2.524 1.00 58.72 143 ALA A O 1
ATOM 1060 N N . ARG A 1 144 ? 27.280 28.545 0.284 1.00 54.72 144 ARG A N 1
ATOM 1061 C CA . ARG A 1 144 ? 26.750 29.915 0.265 1.00 54.72 144 ARG A CA 1
ATOM 1062 C C . ARG A 1 144 ? 25.281 29.985 0.696 1.00 54.72 144 ARG A C 1
ATOM 1064 O O . ARG A 1 144 ? 24.895 30.951 1.344 1.00 54.72 144 ARG A O 1
ATOM 1071 N N . ALA A 1 145 ? 24.480 28.966 0.388 1.00 52.66 145 ALA A N 1
ATOM 1072 C CA . ALA A 1 145 ? 23.083 28.885 0.820 1.00 52.66 145 ALA A CA 1
ATOM 1073 C C . ALA A 1 145 ? 22.940 28.620 2.331 1.00 52.66 145 ALA A C 1
ATOM 1075 O O . ALA A 1 145 ? 22.011 29.120 2.963 1.00 52.66 145 ALA A O 1
ATOM 1076 N N . ILE A 1 146 ? 23.870 27.863 2.921 1.00 56.78 146 ILE A N 1
ATOM 1077 C CA . ILE A 1 146 ? 23.851 27.523 4.352 1.00 56.78 146 ILE A CA 1
ATOM 1078 C C . ILE A 1 146 ? 24.435 28.662 5.207 1.00 56.78 146 ILE A C 1
ATOM 1080 O O . ILE A 1 146 ? 23.951 28.903 6.311 1.00 56.78 146 ILE A O 1
ATOM 1084 N N . GLY A 1 147 ? 25.410 29.418 4.687 1.00 50.31 147 GLY A N 1
ATOM 1085 C CA . GLY A 1 147 ? 26.052 30.528 5.405 1.00 50.31 147 GLY A CA 1
ATOM 1086 C C . GLY A 1 147 ? 25.141 31.716 5.751 1.00 50.31 147 GLY A C 1
ATOM 1087 O O . GLY A 1 147 ? 25.494 32.505 6.620 1.00 50.31 147 GLY A O 1
ATOM 1088 N N . ASN A 1 148 ? 23.962 31.828 5.132 1.00 49.34 148 ASN A N 1
ATOM 1089 C CA . ASN A 1 148 ? 23.011 32.917 5.389 1.00 49.34 148 ASN A CA 1
ATOM 1090 C C . ASN A 1 148 ? 21.955 32.604 6.469 1.00 49.34 148 ASN A C 1
ATOM 1092 O O . ASN A 1 148 ? 21.040 33.402 6.656 1.00 49.34 148 ASN A O 1
ATOM 1096 N N . ARG A 1 149 ? 22.047 31.476 7.188 1.00 46.19 149 ARG A N 1
ATOM 1097 C CA . ARG A 1 149 ? 21.136 31.169 8.306 1.00 46.19 149 ARG A CA 1
ATOM 1098 C C . ARG A 1 149 ? 21.777 31.518 9.649 1.00 46.19 149 ARG A C 1
ATOM 1100 O O . ARG A 1 149 ? 22.487 30.707 10.236 1.00 46.19 149 ARG A O 1
ATOM 1107 N N . THR A 1 150 ? 21.507 32.716 10.154 1.00 50.41 150 THR A N 1
ATOM 1108 C CA . THR A 1 150 ? 21.736 33.066 11.563 1.00 50.41 150 THR A CA 1
ATOM 1109 C C . THR A 1 150 ? 20.647 32.440 12.441 1.00 50.41 150 THR A C 1
ATOM 1111 O O . THR A 1 150 ? 19.474 32.392 12.072 1.00 50.41 150 THR A O 1
ATOM 1114 N N . GLY A 1 151 ? 21.049 31.887 13.590 1.00 43.53 151 GLY A N 1
ATOM 1115 C CA . GLY A 1 151 ? 20.161 31.153 14.494 1.00 43.53 151 GLY A CA 1
ATOM 1116 C C . GLY A 1 151 ? 19.030 32.027 15.036 1.00 43.53 151 GLY A C 1
ATOM 1117 O O . GLY A 1 151 ? 19.288 33.104 15.567 1.00 43.53 151 GLY A O 1
ATOM 1118 N N . GLY A 1 152 ? 17.790 31.548 14.902 1.00 56.50 152 GLY A N 1
ATOM 1119 C CA . GLY A 1 152 ? 16.589 32.220 15.414 1.00 56.50 152 GLY A CA 1
ATOM 1120 C C . GLY A 1 152 ? 15.398 32.275 14.452 1.00 56.50 152 GLY A C 1
ATOM 1121 O O . GLY A 1 152 ? 14.317 32.655 14.885 1.00 56.50 152 GLY A O 1
ATOM 1122 N N . GLN A 1 153 ? 15.553 31.884 13.182 1.00 51.97 153 GLN A N 1
ATOM 1123 C CA . GLN A 1 153 ? 14.440 31.898 12.222 1.00 51.97 153 GLN A CA 1
ATOM 1124 C C . GLN A 1 153 ? 13.583 30.617 12.290 1.00 51.97 153 GLN A C 1
ATOM 1126 O O . GLN A 1 153 ? 14.142 29.515 12.345 1.00 51.97 153 GLN A O 1
ATOM 1131 N N . PRO A 1 154 ? 12.240 30.727 12.284 1.00 53.50 154 PRO A N 1
ATOM 1132 C CA . PRO A 1 154 ? 11.340 29.578 12.287 1.00 53.50 154 PRO A CA 1
ATOM 1133 C C . PRO A 1 154 ? 11.443 28.756 10.989 1.00 53.50 154 PRO A C 1
ATOM 1135 O O . PRO A 1 154 ? 11.672 29.273 9.899 1.00 53.50 154 PRO A O 1
ATOM 1138 N N . ILE A 1 155 ? 11.268 27.435 11.119 1.00 51.59 155 ILE A N 1
ATOM 1139 C CA . ILE A 1 155 ? 11.356 26.446 10.021 1.00 51.59 155 ILE A CA 1
ATOM 1140 C C . ILE A 1 155 ? 10.237 26.621 8.977 1.00 51.59 155 ILE A C 1
ATOM 1142 O O . ILE A 1 155 ? 10.380 26.204 7.829 1.00 51.59 155 ILE A O 1
ATOM 1146 N N . THR A 1 156 ? 9.142 27.277 9.346 1.00 57.97 156 THR A N 1
ATOM 1147 C CA . THR A 1 156 ? 8.115 27.756 8.420 1.00 57.97 156 THR A CA 1
ATOM 1148 C C . THR A 1 156 ? 8.551 29.115 7.882 1.00 57.97 156 THR A C 1
ATOM 1150 O O . THR A 1 156 ? 8.694 30.045 8.667 1.00 57.97 156 THR A O 1
ATOM 1153 N N . GLY A 1 157 ? 8.798 29.209 6.573 1.00 44.78 157 GLY A N 1
ATOM 1154 C CA . GLY A 1 157 ? 9.411 30.368 5.922 1.00 44.78 157 GLY A CA 1
ATOM 1155 C C . GLY A 1 157 ? 8.939 31.731 6.439 1.00 44.78 157 GLY A C 1
ATOM 1156 O O . GLY A 1 157 ? 7.747 32.033 6.445 1.00 44.78 157 GLY A O 1
ATOM 1157 N N . ASP A 1 158 ? 9.908 32.560 6.828 1.00 47.09 158 ASP A N 1
ATOM 1158 C CA . ASP A 1 158 ? 9.712 33.971 7.130 1.00 47.09 158 ASP A CA 1
ATOM 1159 C C . ASP A 1 158 ? 9.304 34.728 5.858 1.00 47.09 158 ASP A C 1
ATOM 1161 O O . ASP A 1 158 ? 10.135 35.155 5.058 1.00 47.09 158 ASP A O 1
ATOM 1165 N N . SER A 1 159 ? 8.010 34.985 5.714 1.00 47.47 159 SER A N 1
ATOM 1166 C CA . SER A 1 159 ? 7.534 36.267 5.195 1.00 47.47 159 SER A CA 1
ATOM 1167 C C . SER A 1 159 ? 7.039 37.136 6.356 1.00 47.47 159 SER A C 1
ATOM 1169 O O . SER A 1 159 ? 5.999 37.777 6.263 1.00 47.47 159 SER A O 1
ATOM 1171 N N . VAL A 1 160 ? 7.776 37.157 7.475 1.00 51.47 160 VAL A N 1
ATOM 1172 C CA . VAL A 1 160 ? 7.486 37.979 8.671 1.00 51.47 160 VAL A CA 1
ATOM 1173 C C . VAL A 1 160 ? 8.235 39.324 8.613 1.00 51.47 160 VAL A C 1
ATOM 1175 O O . VAL A 1 160 ? 8.653 39.888 9.615 1.00 51.47 160 VAL A O 1
ATOM 1178 N N . GLY A 1 161 ? 8.426 39.860 7.406 1.00 50.59 161 GLY A N 1
ATOM 1179 C CA . GLY A 1 161 ? 8.920 41.229 7.189 1.00 50.59 161 GLY A CA 1
ATOM 1180 C C . GLY A 1 161 ? 8.020 42.065 6.283 1.00 50.59 161 GLY A C 1
ATOM 1181 O O . GLY A 1 161 ? 8.189 43.275 6.173 1.00 50.59 161 GLY A O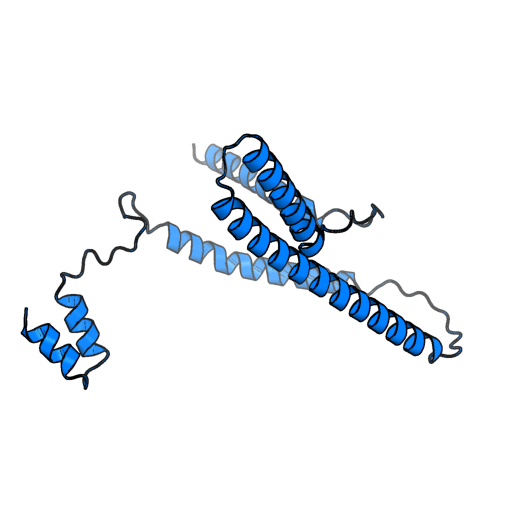 1
ATOM 1182 N N . ALA A 1 162 ? 7.046 41.428 5.641 1.00 55.75 162 ALA A N 1
ATOM 1183 C CA . ALA A 1 162 ? 6.157 42.065 4.700 1.00 55.75 162 ALA A CA 1
ATOM 1184 C C . ALA A 1 162 ? 4.819 42.208 5.434 1.00 55.75 162 ALA A C 1
ATOM 1186 O O . ALA A 1 162 ? 4.055 41.251 5.563 1.00 55.75 162 ALA A O 1
ATOM 1187 N N . GLY A 1 163 ? 4.587 43.387 6.028 1.00 62.12 163 GLY A N 1
ATOM 1188 C CA . GLY A 1 163 ? 3.346 43.695 6.743 1.00 62.12 163 GLY A CA 1
ATOM 1189 C C . GLY A 1 163 ? 2.139 43.289 5.899 1.00 62.12 163 GLY A C 1
ATOM 1190 O O . GLY A 1 163 ? 2.244 43.237 4.672 1.00 62.12 163 GLY A O 1
ATOM 1191 N N . PRO A 1 164 ? 0.990 42.976 6.505 1.00 67.25 164 PRO A N 1
ATOM 1192 C CA . PRO A 1 164 ? -0.017 42.170 5.840 1.00 67.25 164 PRO A CA 1
ATOM 1193 C C . PRO A 1 164 ? -0.635 42.869 4.607 1.00 67.25 164 PRO A C 1
ATOM 1195 O O . PRO A 1 164 ? -1.375 42.210 3.896 1.00 67.25 164 PRO A O 1
ATOM 1198 N N . LEU A 1 165 ? -0.313 44.143 4.335 1.00 75.94 165 LEU A N 1
ATOM 1199 C CA . LEU A 1 165 ? -0.565 44.912 3.102 1.00 75.94 165 LEU A CA 1
ATOM 1200 C C . LEU A 1 165 ? 0.302 44.502 1.893 1.00 75.94 165 LEU A C 1
ATOM 1202 O O . LEU A 1 165 ? -0.201 44.419 0.779 1.00 75.94 165 LEU A O 1
ATOM 1206 N N . SER A 1 166 ? 1.577 44.180 2.105 1.00 79.69 166 SER A N 1
ATOM 1207 C CA . SER A 1 166 ? 2.539 43.822 1.043 1.00 79.69 166 SER A CA 1
ATOM 1208 C C . SER A 1 166 ? 2.123 42.592 0.226 1.00 79.69 166 SER A C 1
ATOM 1210 O O . SER A 1 166 ? 2.371 42.514 -0.975 1.00 79.69 166 SER A O 1
ATOM 1212 N N . PHE A 1 167 ? 1.420 41.647 0.857 1.00 81.62 167 PHE A N 1
ATOM 1213 C CA . PHE A 1 167 ? 0.820 40.502 0.179 1.00 81.62 167 PHE A CA 1
ATOM 1214 C C . PHE A 1 167 ? -0.242 40.935 -0.841 1.00 81.62 167 PHE A C 1
ATOM 1216 O O . PHE A 1 167 ? -0.296 40.398 -1.947 1.00 81.62 167 PHE A O 1
ATOM 1223 N N . PHE A 1 168 ? -1.068 41.924 -0.489 1.00 84.75 168 PHE A N 1
ATOM 1224 C CA . PHE A 1 168 ? -2.109 42.446 -1.373 1.00 84.75 168 PHE A CA 1
ATOM 1225 C C . PHE A 1 168 ? -1.508 43.305 -2.487 1.00 84.75 168 PHE A C 1
ATOM 1227 O O . PHE A 1 168 ? -1.903 43.150 -3.639 1.00 84.75 168 PHE A O 1
ATOM 1234 N N . GLU A 1 169 ? -0.492 44.118 -2.189 1.00 85.62 169 GLU A N 1
ATOM 1235 C CA . GLU A 1 169 ? 0.264 44.859 -3.210 1.00 85.62 169 GLU A CA 1
ATOM 1236 C C . GLU A 1 169 ? 0.904 43.912 -4.234 1.00 85.62 169 GLU A C 1
ATOM 1238 O O . GLU A 1 169 ? 0.782 44.118 -5.444 1.00 85.62 169 GLU A O 1
ATOM 1243 N N . GLN A 1 170 ? 1.520 42.822 -3.768 1.00 84.38 170 GLN A N 1
ATOM 1244 C CA . GLN A 1 170 ? 2.136 41.830 -4.644 1.00 84.38 170 GLN A CA 1
ATOM 1245 C C . GLN A 1 170 ? 1.099 41.054 -5.467 1.00 84.38 170 GLN A C 1
ATOM 1247 O O . GLN A 1 170 ? 1.329 40.791 -6.649 1.00 84.38 170 GLN A O 1
ATOM 1252 N N . ARG A 1 171 ? -0.067 40.745 -4.888 1.00 82.25 171 ARG A N 1
ATOM 1253 C CA . ARG A 1 171 ? -1.187 40.125 -5.611 1.00 82.25 171 ARG A CA 1
ATOM 1254 C C . ARG A 1 171 ? -1.729 41.047 -6.708 1.00 82.25 171 ARG A C 1
ATOM 1256 O O . ARG A 1 171 ? -1.961 40.577 -7.818 1.00 82.25 171 ARG A O 1
ATOM 1263 N N . VAL A 1 172 ? -1.873 42.347 -6.442 1.00 89.31 172 VAL A N 1
ATOM 1264 C CA . VAL A 1 172 ? -2.300 43.340 -7.447 1.00 89.31 172 VAL A CA 1
ATOM 1265 C C . VAL A 1 172 ? -1.248 43.509 -8.547 1.00 89.31 172 VAL A C 1
ATOM 1267 O O . VAL A 1 172 ? -1.604 43.602 -9.719 1.00 89.31 172 VAL A O 1
ATOM 1270 N N . ALA A 1 173 ? 0.044 43.487 -8.205 1.00 88.94 173 ALA A N 1
ATOM 1271 C CA . ALA A 1 173 ? 1.126 43.552 -9.189 1.00 88.94 173 ALA A CA 1
ATOM 1272 C C . ALA A 1 173 ? 1.149 42.329 -10.125 1.00 88.94 173 ALA A C 1
ATOM 1274 O O . ALA A 1 173 ? 1.404 42.469 -11.320 1.00 88.94 173 ALA A O 1
ATOM 1275 N N . GLN A 1 174 ? 0.866 41.134 -9.594 1.00 92.12 174 GLN A N 1
ATOM 1276 C CA . GLN A 1 174 ? 0.800 39.893 -10.375 1.00 92.12 174 GLN A CA 1
ATOM 1277 C C . GLN A 1 174 ? -0.495 39.771 -11.189 1.00 92.12 174 GLN A C 1
ATOM 1279 O O . GLN A 1 174 ? -0.483 39.195 -12.277 1.00 92.12 174 GLN A O 1
ATOM 1284 N N . HIS A 1 175 ? -1.597 40.341 -10.696 1.00 89.44 175 HIS A N 1
ATOM 1285 C CA . HIS A 1 175 ? -2.915 40.274 -11.324 1.00 89.44 175 HIS A CA 1
ATOM 1286 C C . HIS A 1 175 ? -3.515 41.676 -11.517 1.00 89.44 175 HIS A C 1
ATOM 1288 O O . HIS A 1 175 ? -4.522 42.018 -10.894 1.00 89.44 175 HIS A O 1
ATOM 1294 N N . PRO A 1 176 ? -2.947 42.508 -12.414 1.00 86.88 176 PRO A N 1
ATOM 1295 C CA . PRO A 1 176 ? -3.339 43.912 -12.534 1.00 86.88 176 PRO A CA 1
ATOM 1296 C C . PRO A 1 176 ? -4.789 44.101 -12.991 1.00 86.88 176 PRO A C 1
ATOM 1298 O O . PRO A 1 176 ? -5.387 45.131 -12.687 1.00 86.88 176 PRO A O 1
ATOM 1301 N N . ASN A 1 177 ? -5.361 43.122 -13.695 1.00 92.50 177 ASN A N 1
ATOM 1302 C CA . ASN A 1 177 ? -6.732 43.172 -14.209 1.00 92.50 177 ASN A CA 1
ATOM 1303 C C . ASN A 1 177 ? -7.753 42.473 -13.297 1.00 92.50 177 ASN A C 1
ATOM 1305 O O . ASN A 1 177 ? -8.934 42.442 -13.633 1.00 92.50 177 ASN A O 1
ATOM 1309 N N . ASP A 1 178 ? -7.322 41.903 -12.168 1.00 91.38 178 ASP A N 1
ATOM 1310 C CA . ASP A 1 178 ? -8.230 41.267 -11.220 1.00 91.38 178 ASP A CA 1
ATOM 1311 C C . ASP A 1 178 ? -8.864 42.324 -10.305 1.00 91.38 178 ASP A C 1
ATOM 1313 O O . ASP A 1 178 ? -8.205 42.970 -9.485 1.00 91.38 178 ASP A O 1
ATOM 1317 N N . VAL A 1 179 ? -10.171 42.521 -10.477 1.00 88.50 179 VAL A N 1
ATOM 1318 C CA . VAL A 1 179 ? -10.959 43.488 -9.706 1.00 88.50 179 VAL A CA 1
ATOM 1319 C C . VAL A 1 179 ? -11.056 43.067 -8.237 1.00 88.50 179 VAL A C 1
ATOM 1321 O O . VAL A 1 179 ? -11.049 43.934 -7.363 1.00 88.50 179 VAL A O 1
ATOM 1324 N N . ALA A 1 180 ? -11.083 41.761 -7.947 1.00 86.56 180 ALA A N 1
ATOM 1325 C CA . ALA A 1 180 ? -11.160 41.252 -6.580 1.00 86.56 180 ALA A CA 1
ATOM 1326 C C . ALA A 1 180 ? -9.875 41.564 -5.802 1.00 86.56 180 ALA A C 1
ATOM 1328 O O . ALA A 1 180 ? -9.939 42.068 -4.684 1.00 86.56 180 ALA A O 1
ATOM 1329 N N . ALA A 1 181 ? -8.709 41.390 -6.432 1.00 84.69 181 ALA A N 1
ATOM 1330 C CA . ALA A 1 181 ? -7.420 41.727 -5.825 1.00 84.69 181 ALA A CA 1
ATOM 1331 C C . ALA A 1 181 ? -7.312 43.216 -5.436 1.00 84.69 181 ALA A C 1
ATOM 1333 O O . ALA A 1 181 ? -6.730 43.546 -4.403 1.00 84.69 181 ALA A O 1
ATOM 1334 N N . ARG A 1 182 ? -7.891 44.120 -6.241 1.00 82.56 182 ARG A N 1
ATOM 1335 C CA . ARG A 1 182 ? -7.926 45.566 -5.948 1.00 82.56 182 ARG A CA 1
ATOM 1336 C C . ARG A 1 182 ? -8.916 45.917 -4.834 1.00 82.56 182 ARG A C 1
ATOM 1338 O O . ARG A 1 182 ? -8.629 46.808 -4.039 1.00 82.56 182 ARG A O 1
ATOM 1345 N N . LEU A 1 183 ? -10.061 45.234 -4.777 1.00 87.38 183 LEU A N 1
ATOM 1346 C CA . LEU A 1 183 ? -11.060 45.409 -3.717 1.00 87.38 183 LEU A CA 1
ATOM 1347 C C . LEU A 1 183 ? -10.529 44.955 -2.353 1.00 87.38 183 LEU A C 1
ATOM 1349 O O . LEU A 1 183 ? -10.681 45.688 -1.379 1.00 87.38 183 LEU A O 1
ATOM 1353 N N . ASP A 1 184 ? -9.843 43.811 -2.302 1.00 84.31 184 ASP A N 1
ATOM 1354 C CA . ASP A 1 184 ? -9.222 43.287 -1.078 1.00 84.31 184 ASP A CA 1
ATOM 1355 C C . ASP A 1 184 ? -8.174 44.254 -0.493 1.00 84.31 184 ASP A C 1
ATOM 1357 O O . ASP A 1 184 ? -8.069 44.393 0.725 1.00 84.31 184 ASP A O 1
ATOM 1361 N N . LEU A 1 185 ? -7.410 44.949 -1.350 1.00 86.12 185 LEU A N 1
ATOM 1362 C CA . LEU A 1 185 ? -6.445 45.972 -0.926 1.00 86.12 185 LEU A CA 1
ATOM 1363 C C . LEU A 1 185 ? -7.139 47.223 -0.359 1.00 86.12 185 LEU A C 1
ATOM 1365 O O . LEU A 1 185 ? -6.619 47.833 0.567 1.00 86.12 185 LEU A O 1
ATOM 1369 N N . ALA A 1 186 ? -8.298 47.604 -0.907 1.00 84.00 186 ALA A N 1
ATOM 1370 C CA . ALA A 1 186 ? -9.028 48.811 -0.511 1.00 84.00 186 ALA A CA 1
ATOM 1371 C C . ALA A 1 186 ? -9.854 48.653 0.780 1.00 84.00 186 ALA A C 1
ATOM 1373 O O . ALA A 1 186 ? -10.251 49.653 1.372 1.00 84.00 186 ALA A O 1
ATOM 1374 N N . GLN A 1 187 ? -10.151 47.420 1.205 1.00 83.06 187 GLN A N 1
ATOM 1375 C CA . GLN A 1 187 ? -10.944 47.128 2.410 1.00 83.06 187 GLN A CA 1
ATOM 1376 C C . GLN A 1 187 ? -10.118 47.037 3.707 1.00 83.06 187 GLN A C 1
ATOM 1378 O O . GLN A 1 187 ? -10.664 46.681 4.754 1.00 83.06 187 GLN A O 1
ATOM 1383 N N . ARG A 1 188 ? -8.824 47.357 3.659 1.00 67.00 188 ARG A N 1
ATOM 1384 C CA . ARG A 1 188 ? -7.922 47.402 4.816 1.00 67.00 188 ARG A CA 1
ATOM 1385 C C . ARG A 1 188 ? -7.433 48.805 5.106 1.00 67.00 188 ARG A C 1
ATOM 1387 O O . ARG A 1 188 ? -7.243 49.075 6.311 1.00 67.00 188 ARG A O 1
#

Mean predicted aligned error: 21.11 Å

Nearest PDB structures (foldseek):
  8kg8-assembly1_A  TM=6.371E-01  e=9.257E+00  Saccharomyces cerevisiae S288C
  6dma-assembly3_E  TM=5.185E-01  e=8.117E+00  synthetic construct

Secondary structure (DSSP, 8-state):
-HHHHHHHHHHHHHHHHHHHHGGG--------------HHHHHHHHHHHHHHHHHHHHHTT-S-HHHHHHHHHHHHHHHHHHHHHHHHHHHHHHHHHHHHHHHHHTS-----------SSHHHHHHHHHHHHHHHHHHHHHHHHHHTT--TT--SS---TTS-TTHHHHHHHHH-TT-HHHHHHHHT-

pLDDT: mean 73.72, std 19.64, range [41.16, 98.62]